Protein AF-A0A9D4FZ60-F1 (afdb_monomer_lite)

Structure (mmCIF, N/CA/C/O backbone):
data_AF-A0A9D4FZ60-F1
#
_entry.id   AF-A0A9D4FZ60-F1
#
loop_
_atom_site.group_PDB
_atom_site.id
_atom_site.type_symbol
_atom_site.label_atom_id
_atom_site.label_alt_id
_atom_site.label_comp_id
_atom_site.label_asym_id
_atom_site.label_entity_id
_atom_site.label_seq_id
_atom_site.pdbx_PDB_ins_code
_atom_site.Cartn_x
_atom_site.Cartn_y
_atom_site.Cartn_z
_atom_site.occupancy
_atom_site.B_iso_or_equiv
_atom_site.auth_seq_id
_atom_site.auth_comp_id
_atom_site.auth_asym_id
_atom_site.auth_atom_id
_atom_site.pdbx_PDB_model_num
ATOM 1 N N . MET A 1 1 ? -5.070 22.983 81.003 1.00 39.72 1 MET A N 1
ATOM 2 C CA . MET A 1 1 ? -4.312 22.375 79.888 1.00 39.72 1 MET A CA 1
ATOM 3 C C . MET A 1 1 ? -5.243 21.454 79.125 1.00 39.72 1 MET A C 1
ATOM 5 O O . MET A 1 1 ? -5.868 20.596 79.728 1.00 39.72 1 MET A O 1
ATOM 9 N N . ALA A 1 2 ? -5.423 21.743 77.840 1.00 39.84 2 ALA A N 1
ATOM 10 C CA . ALA A 1 2 ? -6.368 21.098 76.941 1.00 39.84 2 ALA A CA 1
ATOM 11 C C . ALA A 1 2 ? -5.769 19.839 76.305 1.00 39.84 2 ALA A C 1
ATOM 13 O O . ALA A 1 2 ? -4.592 19.861 75.983 1.00 39.84 2 ALA A O 1
ATOM 14 N N . PHE A 1 3 ? -6.597 18.831 76.016 1.00 36.66 3 PHE A N 1
ATOM 15 C CA . PHE A 1 3 ? -6.478 18.028 74.794 1.00 36.66 3 PHE A CA 1
ATOM 16 C C . PHE A 1 3 ? -7.870 17.532 74.365 1.00 36.66 3 PHE A C 1
ATOM 18 O O . PHE A 1 3 ? -8.468 16.660 74.987 1.00 36.66 3 PHE A O 1
ATOM 25 N N . ARG A 1 4 ? -8.394 18.137 73.291 1.00 41.25 4 ARG A N 1
ATOM 26 C CA . ARG A 1 4 ? -9.463 17.596 72.440 1.00 41.25 4 ARG A CA 1
ATOM 27 C C . ARG A 1 4 ? -8.778 16.910 71.257 1.00 41.25 4 ARG A C 1
ATOM 29 O O . ARG A 1 4 ? -8.090 17.590 70.504 1.00 41.25 4 ARG A O 1
ATOM 36 N N . GLY A 1 5 ? -9.006 15.615 71.061 1.00 35.59 5 GLY A N 1
ATOM 37 C CA . GLY A 1 5 ? -8.696 14.908 69.815 1.00 35.59 5 GLY A CA 1
ATOM 38 C C . GLY A 1 5 ? -9.998 14.541 69.110 1.00 35.59 5 GLY A C 1
ATOM 39 O O . GLY A 1 5 ? -10.729 13.680 69.586 1.00 35.59 5 GLY A O 1
ATOM 40 N N . ARG A 1 6 ? -10.323 15.253 68.025 1.00 39.06 6 ARG A N 1
ATOM 41 C CA . ARG A 1 6 ? -11.486 15.000 67.161 1.00 39.06 6 ARG A CA 1
ATOM 42 C C . ARG A 1 6 ? -11.266 13.729 66.340 1.00 39.06 6 ARG A C 1
ATOM 44 O O . ARG A 1 6 ? -10.189 13.543 65.782 1.00 39.06 6 ARG A O 1
ATOM 51 N N . GLY A 1 7 ? -12.320 12.922 66.218 1.00 33.69 7 GLY A N 1
ATOM 52 C CA . GLY A 1 7 ? -12.400 11.820 65.266 1.00 33.69 7 GLY A CA 1
ATOM 53 C C . GLY A 1 7 ? -12.313 12.321 63.824 1.00 33.69 7 GLY A C 1
ATOM 54 O O . GLY A 1 7 ? -13.014 13.258 63.436 1.00 33.69 7 GLY A O 1
ATOM 55 N N . GLY A 1 8 ? -11.424 11.699 63.052 1.00 33.47 8 GLY A N 1
ATOM 56 C CA . GLY A 1 8 ? -11.345 11.848 61.606 1.00 33.47 8 GLY A CA 1
ATOM 57 C C . GLY A 1 8 ? -12.427 11.005 60.940 1.00 33.47 8 GLY A C 1
ATOM 58 O O . GLY A 1 8 ? -12.486 9.795 61.145 1.00 33.47 8 GLY A O 1
ATOM 59 N N . GLY A 1 9 ? -13.294 11.656 60.166 1.00 33.34 9 GLY A N 1
ATOM 60 C CA . GLY A 1 9 ? -14.192 10.979 59.236 1.00 33.34 9 GLY A CA 1
ATOM 61 C C . GLY A 1 9 ? -13.424 10.397 58.039 1.00 33.34 9 GLY A C 1
ATOM 62 O O . GLY A 1 9 ? -12.300 10.825 57.760 1.00 33.34 9 GLY A O 1
ATOM 63 N N . PRO A 1 10 ? -14.011 9.429 57.317 1.00 39.66 10 PRO A N 1
ATOM 64 C CA . PRO A 1 10 ? -13.390 8.848 56.139 1.00 39.66 10 PRO A CA 1
ATOM 65 C C . PRO A 1 10 ? -13.397 9.861 54.989 1.00 39.66 10 PRO A C 1
ATOM 67 O O . PRO A 1 10 ? -14.445 10.339 54.555 1.00 39.66 10 PRO A O 1
ATOM 70 N N . PHE A 1 11 ? -12.205 10.172 54.484 1.00 39.06 11 PHE A N 1
ATOM 71 C CA . PHE A 1 11 ? -12.022 10.847 53.207 1.00 39.06 11 PHE A CA 1
ATOM 72 C C . PHE A 1 11 ? -12.514 9.924 52.082 1.00 39.06 11 PHE A C 1
ATOM 74 O O . PHE A 1 11 ? -11.810 9.005 51.673 1.00 39.06 11 PHE A O 1
ATOM 81 N N . TYR A 1 12 ? -13.706 10.187 51.544 1.00 40.09 12 TYR A N 1
ATOM 82 C CA . TYR A 1 12 ? -14.051 9.764 50.188 1.00 40.09 12 TYR A CA 1
ATOM 83 C C . TYR A 1 12 ? -13.317 10.683 49.209 1.00 40.09 12 TYR A C 1
ATOM 85 O O . TYR A 1 12 ? -13.833 11.714 48.781 1.00 40.09 12 TYR A O 1
ATOM 93 N N . ALA A 1 13 ? -12.081 10.323 48.870 1.00 38.34 13 ALA A N 1
ATOM 94 C CA . ALA A 1 13 ? -11.398 10.889 47.718 1.00 38.34 13 ALA A CA 1
ATOM 95 C C . ALA A 1 13 ? -11.952 10.206 46.458 1.00 38.34 13 ALA A C 1
ATOM 97 O O . ALA A 1 13 ? -11.462 9.165 46.026 1.00 38.34 13 ALA A O 1
ATOM 98 N N . GLY A 1 14 ? -13.015 10.782 45.893 1.00 35.19 14 GLY A N 1
ATOM 99 C CA . GLY A 1 14 ? -13.459 10.493 44.532 1.00 35.19 14 GLY A CA 1
ATOM 100 C C . GLY A 1 14 ? -12.371 10.918 43.551 1.00 35.19 14 GLY A C 1
ATOM 101 O O . GLY A 1 14 ? -12.315 12.071 43.130 1.00 35.19 14 GLY A O 1
ATOM 102 N N . GLY A 1 15 ? -11.468 9.993 43.239 1.00 32.41 15 GLY A N 1
ATOM 103 C CA . GLY A 1 15 ? -10.418 10.188 42.254 1.00 32.41 15 GLY A CA 1
ATOM 104 C C . GLY A 1 15 ? -11.007 10.235 40.850 1.00 32.41 15 GLY A C 1
ATOM 105 O O . GLY A 1 15 ? -11.104 9.209 40.184 1.00 32.41 15 GLY A O 1
ATOM 106 N N . TYR A 1 16 ? -11.362 11.430 40.379 1.00 40.47 16 TYR A N 1
ATOM 107 C CA . TYR A 1 16 ? -11.459 11.716 38.949 1.00 40.47 16 TYR A CA 1
ATOM 108 C C . TYR A 1 16 ? -10.039 11.738 38.368 1.00 40.47 16 TYR A C 1
ATOM 110 O O . TYR A 1 16 ? -9.451 12.791 38.134 1.00 40.47 16 TYR A O 1
ATOM 118 N N . GLY A 1 17 ? -9.455 10.551 38.190 1.00 48.62 17 GLY A N 1
ATOM 119 C CA . GLY A 1 17 ? -8.322 10.382 37.287 1.00 48.62 17 GLY A CA 1
ATOM 120 C C . GLY A 1 17 ? -8.762 10.680 35.848 1.00 48.62 17 GLY A C 1
ATOM 121 O O . GLY A 1 17 ? -9.954 10.567 35.541 1.00 48.62 17 GLY A O 1
ATOM 122 N N . PRO A 1 18 ? -7.839 11.072 34.952 1.00 52.94 18 PRO A N 1
ATOM 123 C CA . PRO A 1 18 ? -8.174 11.246 33.545 1.00 52.94 18 PRO A CA 1
ATOM 124 C C . PRO A 1 18 ? -8.841 9.964 33.015 1.00 52.94 18 PRO A C 1
ATOM 126 O O . PRO A 1 18 ? -8.417 8.866 33.391 1.00 52.94 18 PRO A O 1
ATOM 129 N N . PRO A 1 19 ? -9.879 10.076 32.166 1.00 61.59 19 PRO A N 1
ATOM 130 C CA . PRO A 1 19 ? -10.509 8.921 31.547 1.00 61.59 19 PRO A CA 1
ATOM 131 C C . PRO A 1 19 ? -9.459 7.964 30.977 1.00 61.59 19 PRO A C 1
ATOM 133 O O . PRO A 1 19 ? -8.582 8.395 30.227 1.00 61.59 19 PRO A O 1
ATOM 136 N N . ASN A 1 20 ? -9.554 6.672 31.311 1.00 85.69 20 ASN A N 1
ATOM 137 C CA . ASN A 1 20 ? -8.782 5.627 30.637 1.00 85.69 20 ASN A CA 1
ATOM 138 C C . ASN A 1 20 ? -8.910 5.848 29.114 1.00 85.69 20 ASN A C 1
ATOM 140 O O . ASN A 1 20 ? -10.027 6.036 28.629 1.00 85.69 20 ASN A O 1
ATOM 144 N N . ARG A 1 21 ? -7.800 5.848 28.358 1.00 91.25 21 ARG A N 1
ATOM 145 C CA . ARG A 1 21 ? -7.787 6.059 26.893 1.00 91.25 21 ARG A CA 1
ATOM 146 C C . ARG A 1 21 ? -8.849 5.210 26.185 1.00 91.25 21 ARG A C 1
ATOM 148 O O . ARG A 1 21 ? -9.526 5.701 25.290 1.00 91.25 21 ARG A O 1
ATOM 155 N N . GLN A 1 22 ? -9.058 3.971 26.632 1.00 90.88 22 GLN A N 1
ATOM 156 C CA . GLN A 1 22 ? -10.110 3.103 26.091 1.00 90.88 22 GLN A CA 1
ATOM 157 C C . GLN A 1 22 ? -11.526 3.651 26.322 1.00 90.88 22 GLN A C 1
ATOM 159 O O . GLN A 1 22 ? -12.358 3.559 25.429 1.00 90.88 22 GLN A O 1
ATOM 164 N N . MET A 1 23 ? -11.801 4.270 27.473 1.00 93.69 23 MET A N 1
ATOM 165 C CA . MET A 1 23 ? -13.093 4.902 27.754 1.00 93.69 23 MET A CA 1
ATOM 166 C C . MET A 1 23 ? -13.340 6.114 26.846 1.00 93.69 23 MET A C 1
ATOM 168 O O . MET A 1 23 ? -14.453 6.280 26.355 1.00 93.69 23 MET A O 1
ATOM 172 N N . GLN A 1 24 ? -12.310 6.923 26.570 1.00 94.44 24 GLN A N 1
ATOM 173 C CA . GLN A 1 24 ? -12.414 8.049 25.627 1.00 94.44 24 GLN A CA 1
ATOM 174 C C . GLN A 1 24 ? -12.726 7.562 24.210 1.00 94.44 24 GLN A C 1
ATOM 176 O O . GLN A 1 24 ? -13.603 8.108 23.545 1.00 94.44 24 GLN A O 1
ATOM 181 N N . ILE A 1 25 ? -12.047 6.498 23.771 1.00 95.25 25 ILE A N 1
ATOM 182 C CA . ILE A 1 25 ? -12.300 5.888 22.465 1.00 95.25 25 ILE A CA 1
ATOM 183 C C . ILE A 1 25 ? -13.723 5.312 22.418 1.00 95.25 25 ILE A C 1
ATOM 185 O O . ILE A 1 25 ? -14.459 5.619 21.489 1.00 95.25 25 ILE A O 1
ATOM 189 N N . CYS A 1 26 ? -14.161 4.554 23.429 1.00 95.31 26 CYS A N 1
ATOM 190 C CA . CYS A 1 26 ? -15.537 4.049 23.515 1.00 95.31 26 CYS A CA 1
ATOM 191 C C . CYS A 1 26 ? -16.575 5.177 23.386 1.00 95.31 26 CYS A C 1
ATOM 193 O O . CYS A 1 26 ? -17.497 5.065 22.581 1.00 95.31 26 CYS A O 1
ATOM 195 N N . GLN A 1 27 ? -16.390 6.293 24.100 1.00 94.94 27 GLN A N 1
ATOM 196 C CA . GLN A 1 27 ? -17.267 7.466 24.001 1.00 94.94 27 GLN A CA 1
ATOM 197 C C . GLN A 1 27 ? -17.275 8.070 22.591 1.00 94.94 27 GLN A C 1
ATOM 199 O O . GLN A 1 27 ? -18.344 8.350 22.056 1.00 94.94 27 GLN A O 1
ATOM 204 N N . GLN A 1 28 ? -16.105 8.232 21.969 1.00 95.25 28 GLN A N 1
ATOM 205 C CA . GLN A 1 28 ? -15.986 8.780 20.616 1.00 95.25 28 GLN A CA 1
ATOM 206 C C . GLN A 1 28 ? -16.631 7.878 19.553 1.00 95.25 28 GLN A C 1
ATOM 208 O O . GLN A 1 28 ? -17.194 8.379 18.581 1.00 95.25 28 GLN A O 1
ATOM 213 N N . LEU A 1 29 ? -16.538 6.557 19.720 1.00 95.75 29 LEU A N 1
ATOM 214 C CA . LEU A 1 29 ? -17.076 5.581 18.770 1.00 95.75 29 LEU A CA 1
ATOM 215 C C . LEU A 1 29 ? -18.541 5.205 19.052 1.00 95.75 29 LEU A C 1
ATOM 217 O O . LEU A 1 29 ? -19.151 4.520 18.234 1.00 95.75 29 LEU A O 1
ATOM 221 N N . GLY A 1 30 ? -19.108 5.627 20.189 1.00 94.69 30 GLY A N 1
ATOM 222 C CA . GLY A 1 30 ? -20.439 5.201 20.633 1.00 94.69 30 GLY A CA 1
ATOM 223 C C . GLY A 1 30 ? -20.502 3.717 21.022 1.00 94.69 30 GLY A C 1
ATOM 224 O O . GLY A 1 30 ? -21.537 3.076 20.858 1.00 94.69 30 GLY A O 1
ATOM 225 N N . ILE A 1 31 ? -19.389 3.158 21.502 1.00 94.31 31 ILE A N 1
ATOM 226 C CA . ILE A 1 31 ? -19.251 1.758 21.926 1.00 94.31 31 ILE A CA 1
ATOM 227 C C . ILE A 1 31 ? -19.351 1.691 23.453 1.00 94.31 31 ILE A C 1
ATOM 229 O O . ILE A 1 31 ? -18.858 2.576 24.155 1.00 94.31 31 ILE A O 1
ATOM 233 N N . ALA A 1 32 ? -19.991 0.647 23.984 1.00 93.62 32 ALA A N 1
ATOM 234 C CA . ALA A 1 32 ? -20.101 0.464 25.429 1.00 93.62 32 ALA A CA 1
ATOM 235 C C . ALA A 1 32 ? -18.717 0.230 26.066 1.00 93.62 32 ALA A C 1
ATOM 237 O O . ALA A 1 32 ? -17.809 -0.307 25.432 1.00 93.62 32 ALA A O 1
ATOM 238 N N . TYR A 1 33 ? -18.549 0.639 27.326 1.00 92.12 33 TYR A N 1
ATOM 239 C CA . TYR A 1 33 ? -17.359 0.321 28.117 1.00 92.12 33 TYR A CA 1
ATOM 240 C C . TYR A 1 33 ? -17.730 -0.682 29.224 1.00 92.12 33 TYR A C 1
ATOM 242 O O . TYR A 1 33 ? -18.692 -0.422 29.950 1.00 92.12 33 TYR A O 1
ATOM 250 N N . PRO A 1 34 ? -16.976 -1.783 29.407 1.00 91.69 34 PRO A N 1
ATOM 251 C CA . PRO A 1 34 ? -15.818 -2.205 28.611 1.00 91.69 34 PRO A CA 1
ATOM 252 C C . PRO A 1 34 ? -16.211 -2.638 27.183 1.00 91.69 34 PRO A C 1
ATOM 254 O O . PRO A 1 34 ? -17.342 -3.079 26.978 1.00 91.69 34 PRO A O 1
ATOM 257 N N . PRO A 1 35 ? -15.306 -2.502 26.195 1.00 91.75 35 PRO A N 1
ATOM 258 C CA . PRO A 1 35 ? -15.616 -2.822 24.806 1.00 91.75 35 PRO A CA 1
ATOM 259 C C . PRO A 1 35 ? -15.805 -4.328 24.600 1.00 91.75 35 PRO A C 1
ATOM 261 O O . PRO A 1 35 ? -14.959 -5.130 24.997 1.00 91.75 35 PRO A O 1
ATOM 264 N N . ASP A 1 36 ? -16.890 -4.699 23.923 1.00 93.44 36 ASP A N 1
ATOM 265 C CA . ASP A 1 36 ? -17.114 -6.057 23.432 1.00 93.44 36 ASP A CA 1
ATOM 266 C C . ASP A 1 36 ? -16.448 -6.259 22.060 1.00 93.44 36 ASP A C 1
ATOM 268 O O . ASP A 1 36 ? -16.612 -5.453 21.141 1.00 93.44 36 ASP A O 1
ATOM 272 N N . GLY A 1 37 ? -15.704 -7.356 21.902 1.00 92.50 37 GLY A N 1
ATOM 273 C CA . GLY A 1 37 ? -14.934 -7.624 20.686 1.00 92.50 37 GLY A CA 1
ATOM 274 C C . GLY A 1 37 ? -15.801 -7.785 19.433 1.00 92.50 37 GLY A C 1
ATOM 275 O O . GLY A 1 37 ? -15.435 -7.291 18.362 1.00 92.50 37 GLY A O 1
ATOM 276 N N . ALA A 1 38 ? -16.973 -8.418 19.554 1.00 94.31 38 ALA A N 1
ATOM 277 C CA . ALA A 1 38 ? -17.884 -8.596 18.426 1.00 94.31 38 ALA A CA 1
ATOM 278 C C . ALA A 1 38 ? -18.508 -7.258 18.003 1.00 94.31 38 ALA A C 1
ATOM 280 O O . ALA A 1 38 ? -18.546 -6.948 16.808 1.00 94.31 38 ALA A O 1
ATOM 281 N N . GLN A 1 39 ? -18.910 -6.426 18.970 1.00 95.00 39 GLN A N 1
ATOM 282 C CA . GLN A 1 39 ? -19.387 -5.065 18.721 1.00 95.00 39 GLN A CA 1
ATOM 283 C C . GLN A 1 39 ? -18.317 -4.205 18.031 1.00 95.00 39 GLN A C 1
ATOM 285 O O . GLN A 1 39 ? -18.606 -3.551 17.025 1.00 95.00 39 GLN A O 1
ATOM 290 N N . VAL A 1 40 ? -17.074 -4.232 18.524 1.00 96.31 40 VAL A N 1
ATOM 291 C CA . VAL A 1 40 ? -15.947 -3.488 17.936 1.00 96.31 40 VAL A CA 1
ATOM 292 C C . VAL A 1 40 ? -15.671 -3.944 16.502 1.00 96.31 40 VAL A C 1
ATOM 294 O O . VAL A 1 40 ? -15.498 -3.112 15.610 1.00 96.31 40 VAL A O 1
ATOM 297 N N . HIS A 1 41 ? -15.673 -5.253 16.242 1.00 96.25 41 HIS A N 1
ATOM 298 C CA . HIS A 1 41 ? -15.474 -5.775 14.891 1.00 96.25 41 HIS A CA 1
ATOM 299 C C . HIS A 1 41 ? -16.585 -5.347 13.928 1.00 96.25 41 HIS A C 1
ATOM 301 O O . HIS A 1 41 ? -16.295 -4.886 12.822 1.00 96.25 41 HIS A O 1
ATOM 307 N N . ALA A 1 42 ? -17.848 -5.452 14.351 1.00 96.69 42 ALA A N 1
ATOM 308 C CA . ALA A 1 42 ? -18.991 -5.026 13.549 1.00 96.69 42 ALA A CA 1
ATOM 309 C C . ALA A 1 42 ? -18.914 -3.528 13.211 1.00 96.69 42 ALA A C 1
ATOM 311 O O . ALA A 1 42 ? -19.123 -3.144 12.056 1.00 96.69 42 ALA A O 1
ATOM 312 N N . TYR A 1 43 ? -18.530 -2.696 14.185 1.00 97.25 43 TYR A N 1
ATOM 313 C CA . TYR A 1 43 ? -18.283 -1.270 13.979 1.00 97.25 43 TYR A CA 1
ATOM 314 C C . TYR A 1 43 ? -17.191 -1.028 12.927 1.00 97.25 43 TYR A C 1
ATOM 316 O O . TYR A 1 43 ? -17.417 -0.304 11.955 1.00 97.25 43 TYR A O 1
ATOM 324 N N . ILE A 1 44 ? -16.029 -1.680 13.065 1.00 98.00 44 ILE A N 1
ATOM 325 C CA . ILE A 1 44 ? -14.914 -1.554 12.114 1.00 98.00 44 ILE A CA 1
ATOM 326 C C . ILE A 1 44 ? -15.355 -1.940 10.702 1.00 98.00 44 ILE A C 1
ATOM 328 O O . ILE A 1 44 ? -15.053 -1.216 9.754 1.00 98.00 44 ILE A O 1
ATOM 332 N N . MET A 1 45 ? -16.085 -3.048 10.544 1.00 97.75 45 MET A N 1
ATOM 333 C CA . MET A 1 45 ? -16.576 -3.499 9.238 1.00 97.75 45 MET A CA 1
ATOM 334 C C . MET A 1 45 ? -17.527 -2.493 8.597 1.00 97.75 45 MET A C 1
ATOM 336 O O . MET A 1 45 ? -17.389 -2.184 7.409 1.00 97.75 45 MET A O 1
ATOM 340 N N . HIS A 1 46 ? -18.465 -1.963 9.381 1.00 97.38 46 HIS A N 1
ATOM 341 C CA . HIS A 1 46 ? -19.417 -0.961 8.922 1.00 97.38 46 HIS A CA 1
ATOM 342 C C . HIS A 1 46 ? -18.702 0.311 8.449 1.00 97.38 46 HIS A C 1
ATOM 344 O O . HIS A 1 46 ? -18.845 0.713 7.293 1.00 97.38 46 HIS A O 1
ATOM 350 N N . VAL A 1 47 ? -17.849 0.881 9.301 1.00 97.31 47 VAL A N 1
ATOM 351 C CA . VAL A 1 47 ? -17.111 2.114 9.006 1.00 97.31 47 VAL A CA 1
ATOM 352 C C . VAL A 1 47 ? -16.142 1.921 7.838 1.00 97.31 47 VAL A C 1
ATOM 354 O O . VAL A 1 47 ? -16.060 2.777 6.962 1.00 97.31 47 VAL A O 1
ATOM 357 N N . LYS A 1 48 ? -15.443 0.782 7.760 1.00 97.56 48 LYS A N 1
ATOM 358 C CA . LYS A 1 4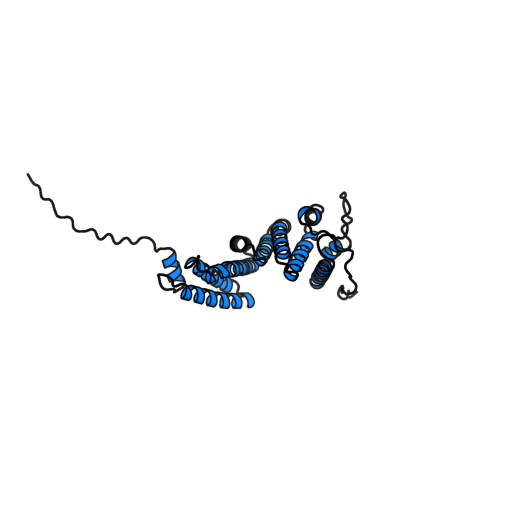8 ? -14.542 0.447 6.644 1.00 97.56 48 LYS A CA 1
ATOM 359 C C . LYS A 1 48 ? -15.281 0.388 5.309 1.00 97.56 48 LYS A C 1
ATOM 361 O O . LYS A 1 48 ? -14.752 0.851 4.296 1.00 97.56 48 LYS A O 1
ATOM 366 N N . ARG A 1 49 ? -16.471 -0.218 5.282 1.00 98.06 49 ARG A N 1
ATOM 367 C CA . ARG A 1 49 ? -17.297 -0.308 4.072 1.00 98.06 49 ARG A CA 1
ATOM 368 C C . ARG A 1 49 ? -17.680 1.086 3.583 1.00 98.06 49 ARG A C 1
ATOM 370 O O . ARG A 1 49 ? -17.507 1.379 2.401 1.00 98.06 49 ARG A O 1
ATOM 377 N N . ASP A 1 50 ? -18.124 1.945 4.491 1.00 98.06 50 ASP A N 1
ATOM 378 C CA . ASP A 1 50 ? -18.537 3.305 4.160 1.00 98.06 50 ASP A CA 1
ATOM 379 C C . ASP A 1 50 ? -17.328 4.165 3.749 1.00 98.06 50 ASP A C 1
ATOM 381 O O . ASP A 1 50 ? -17.378 4.850 2.727 1.00 98.06 50 ASP A O 1
ATOM 385 N N . ALA A 1 51 ? -16.187 4.029 4.437 1.00 98.12 51 ALA A N 1
ATOM 386 C CA . ALA A 1 51 ? -14.922 4.669 4.066 1.00 98.12 51 ALA A CA 1
ATOM 387 C C . ALA A 1 51 ? -14.475 4.288 2.648 1.00 98.12 51 ALA A C 1
ATOM 389 O O . ALA A 1 51 ? -13.979 5.124 1.892 1.00 98.12 51 ALA A O 1
ATOM 390 N N . ARG A 1 52 ? -14.657 3.019 2.264 1.00 97.50 52 ARG A N 1
ATOM 391 C CA . ARG A 1 52 ? -14.343 2.541 0.914 1.00 97.50 52 ARG A CA 1
ATOM 392 C C . ARG A 1 52 ? -15.264 3.155 -0.136 1.00 97.50 52 ARG A C 1
ATOM 394 O O . ARG A 1 52 ? -14.769 3.502 -1.205 1.00 97.50 52 ARG A O 1
ATOM 401 N N . ARG A 1 53 ? -16.558 3.310 0.162 1.00 98.25 53 ARG A N 1
ATOM 402 C CA . ARG A 1 53 ? -17.501 4.011 -0.721 1.00 98.25 53 ARG A CA 1
ATOM 403 C C . ARG A 1 53 ? -17.042 5.453 -0.950 1.00 98.25 53 ARG A C 1
ATOM 405 O O . ARG A 1 53 ? -16.788 5.822 -2.088 1.00 98.25 53 ARG A O 1
ATOM 412 N N . PHE A 1 54 ? -16.798 6.208 0.122 1.00 98.06 54 PHE A N 1
ATOM 413 C CA . PHE A 1 54 ? -16.321 7.593 0.022 1.00 98.06 54 PHE A CA 1
ATOM 414 C C . PHE A 1 54 ? -14.975 7.720 -0.710 1.00 98.06 54 PHE A C 1
ATOM 416 O O . PHE A 1 54 ? -14.795 8.629 -1.515 1.00 98.06 54 PHE A O 1
ATOM 423 N N . LEU A 1 55 ? -14.041 6.785 -0.503 1.00 96.62 55 LEU A N 1
ATOM 424 C CA . LEU A 1 55 ? -12.774 6.752 -1.241 1.00 96.62 55 LEU A CA 1
ATOM 425 C C . LEU A 1 55 ? -12.976 6.553 -2.755 1.00 96.62 55 LEU A C 1
ATOM 427 O O . LEU A 1 55 ? -12.241 7.152 -3.546 1.00 96.62 55 LEU A O 1
ATOM 431 N N . ASN A 1 56 ? -13.923 5.700 -3.154 1.00 96.62 56 ASN A N 1
ATOM 432 C CA . ASN A 1 56 ? -14.239 5.453 -4.563 1.00 96.62 56 ASN A CA 1
ATOM 433 C C . ASN A 1 56 ? -14.932 6.665 -5.199 1.00 96.62 56 ASN A C 1
ATOM 435 O O . ASN A 1 56 ? -14.578 7.044 -6.310 1.00 96.62 56 ASN A O 1
ATOM 439 N N . ASP A 1 57 ? -15.827 7.311 -4.452 1.00 97.38 57 ASP A N 1
ATOM 440 C CA . ASP A 1 57 ? -16.558 8.517 -4.863 1.00 97.38 57 ASP A CA 1
ATOM 441 C C . ASP A 1 57 ? -15.711 9.804 -4.742 1.00 97.38 57 ASP A C 1
ATOM 443 O O . ASP A 1 57 ? -16.182 10.905 -5.009 1.00 97.38 57 ASP A O 1
ATOM 447 N N . ASN A 1 58 ? -14.438 9.673 -4.349 1.00 96.19 58 ASN A N 1
ATOM 448 C CA . ASN A 1 58 ? -13.469 10.759 -4.182 1.00 96.19 58 ASN A CA 1
ATOM 449 C C . ASN A 1 58 ? -13.817 11.798 -3.088 1.00 96.19 58 ASN A C 1
ATOM 451 O O . ASN A 1 58 ? -13.254 12.893 -3.063 1.00 96.19 58 ASN A O 1
ATOM 455 N N . PHE A 1 59 ? -14.661 11.431 -2.124 1.00 98.12 59 PHE A N 1
ATOM 456 C CA . PHE A 1 59 ? -14.898 12.164 -0.874 1.00 98.12 59 PHE A CA 1
ATOM 457 C C . PHE A 1 59 ? -13.789 11.840 0.140 1.00 98.12 59 PHE A C 1
ATOM 459 O O . PHE A 1 59 ? -13.918 11.004 1.040 1.00 98.12 59 PHE A O 1
ATOM 466 N N . LEU A 1 60 ? -12.612 12.425 -0.095 1.00 98.19 60 LEU A N 1
ATOM 467 C CA . LEU A 1 60 ? -11.371 11.998 0.555 1.00 98.19 60 LEU A CA 1
ATOM 468 C C . LEU A 1 60 ? -11.296 12.351 2.049 1.00 98.19 60 LEU A C 1
ATOM 470 O O . LEU A 1 60 ? -10.715 11.583 2.813 1.00 98.19 60 LEU A O 1
ATOM 474 N N . ASN A 1 61 ? -11.868 13.475 2.487 1.00 98.31 61 ASN A N 1
ATOM 475 C CA . ASN A 1 61 ? -11.816 13.875 3.900 1.00 98.31 61 ASN A CA 1
ATOM 476 C C . ASN A 1 61 ? -12.714 12.981 4.767 1.00 98.31 61 ASN A C 1
ATOM 478 O O . ASN A 1 61 ? -12.315 12.551 5.848 1.00 98.31 61 ASN A O 1
ATOM 482 N N . GLU A 1 62 ? -13.887 12.633 4.252 1.00 98.44 62 GLU A N 1
ATOM 483 C CA . GLU A 1 62 ? -14.848 11.721 4.861 1.00 98.44 62 GLU A CA 1
ATOM 484 C C . GLU A 1 62 ? -14.264 10.308 4.940 1.00 98.44 62 GLU A C 1
ATOM 486 O O . GLU A 1 62 ? -14.284 9.674 5.997 1.00 98.44 62 GLU A O 1
ATOM 491 N N . ALA A 1 63 ? -13.651 9.834 3.849 1.00 98.56 63 ALA A N 1
ATOM 492 C CA . ALA A 1 63 ? -12.937 8.561 3.847 1.00 98.56 63 ALA A CA 1
ATOM 493 C C . ALA A 1 63 ? -11.811 8.541 4.895 1.00 98.56 63 ALA A C 1
ATOM 495 O O . ALA A 1 63 ? -11.668 7.560 5.629 1.00 98.56 63 ALA A O 1
ATOM 496 N N . LEU A 1 64 ? -11.028 9.623 5.000 1.00 98.62 64 LEU A N 1
ATOM 497 C CA . LEU A 1 64 ? -9.946 9.748 5.979 1.00 98.62 64 LEU A CA 1
ATOM 498 C C . LEU A 1 64 ? -10.465 9.679 7.418 1.00 98.62 64 LEU A C 1
ATOM 500 O O . LEU A 1 64 ? -9.884 8.974 8.252 1.00 98.62 64 LEU A O 1
ATOM 504 N N . GLN A 1 65 ? -11.550 10.397 7.709 1.00 98.38 65 GLN A N 1
ATOM 505 C CA . GLN A 1 65 ? -12.180 10.394 9.024 1.00 98.38 65 GLN A CA 1
ATOM 506 C C . GLN A 1 65 ? -12.643 8.985 9.399 1.00 98.38 65 GLN A C 1
ATOM 508 O O . GLN A 1 65 ? -12.295 8.489 10.469 1.00 98.38 65 GLN A O 1
ATOM 513 N N . LEU A 1 66 ? -13.351 8.300 8.499 1.00 98.50 66 LEU A N 1
ATOM 514 C CA . LEU A 1 66 ? -13.868 6.957 8.758 1.00 98.50 66 LEU A CA 1
ATOM 515 C C . LEU A 1 66 ? -12.750 5.920 8.918 1.00 98.50 66 LEU A C 1
ATOM 517 O O . LEU A 1 66 ? -12.781 5.138 9.866 1.00 98.50 66 LEU A O 1
ATOM 521 N N . TYR A 1 67 ? -11.707 5.935 8.080 1.00 98.62 67 TYR A N 1
ATOM 522 C CA . TYR A 1 67 ? -10.557 5.049 8.301 1.00 98.62 67 TYR A CA 1
ATOM 523 C C . TYR A 1 67 ? -9.864 5.317 9.642 1.00 98.62 67 TYR A C 1
ATOM 525 O O . TYR A 1 67 ? -9.404 4.377 10.288 1.00 98.62 67 TYR A O 1
ATOM 533 N N . SER A 1 68 ? -9.818 6.573 10.088 1.00 98.38 68 SER A N 1
ATOM 534 C CA . SER A 1 68 ? -9.250 6.927 11.392 1.00 98.38 68 SER A CA 1
ATOM 535 C C . SER A 1 68 ? -10.110 6.416 12.552 1.00 98.38 68 SER A C 1
ATOM 537 O O . SER A 1 68 ? -9.564 5.855 13.497 1.00 98.38 68 SER A O 1
ATOM 539 N N . LEU A 1 69 ? -11.441 6.514 12.455 1.00 98.12 69 LEU A N 1
ATOM 540 C CA . LEU A 1 69 ? -12.366 5.932 13.436 1.00 98.12 69 LEU A CA 1
ATOM 541 C C . LEU A 1 69 ? -12.262 4.400 13.488 1.00 98.12 69 LEU A C 1
ATOM 543 O O . LEU A 1 69 ? -12.225 3.817 14.570 1.00 98.12 69 LEU A O 1
ATOM 547 N N . ALA A 1 70 ? -12.146 3.736 12.335 1.00 98.12 70 ALA A N 1
ATOM 548 C CA . ALA A 1 70 ? -11.942 2.290 12.282 1.00 98.12 70 ALA A CA 1
ATOM 549 C C . ALA A 1 70 ? -10.622 1.871 12.959 1.00 98.12 70 ALA A C 1
ATOM 551 O O . ALA A 1 70 ? -10.590 0.881 13.687 1.00 98.12 70 ALA A O 1
ATOM 552 N N . LEU A 1 71 ? -9.544 2.642 12.773 1.00 98.19 71 LEU A N 1
ATOM 553 C CA . LEU A 1 71 ? -8.260 2.387 13.433 1.00 98.19 71 LEU A CA 1
ATOM 554 C C . LEU A 1 71 ? -8.310 2.619 14.948 1.00 98.19 71 LEU A C 1
ATOM 556 O O . LEU A 1 71 ? -7.695 1.844 15.675 1.00 98.19 71 LEU A O 1
ATOM 560 N N . LEU A 1 72 ? -9.080 3.601 15.430 1.00 97.19 72 LEU A N 1
ATOM 561 C CA . LEU A 1 72 ? -9.365 3.745 16.864 1.00 97.19 72 LEU A CA 1
ATOM 562 C C . LEU A 1 72 ? -10.104 2.517 17.412 1.00 97.19 72 LEU A C 1
ATOM 564 O O . LEU A 1 72 ? -9.766 2.025 18.485 1.00 97.19 72 LEU A O 1
ATOM 568 N N . GLY A 1 73 ? -11.052 1.963 16.650 1.00 96.56 73 GLY A N 1
ATOM 569 C CA . GLY A 1 73 ? -11.700 0.695 16.993 1.00 96.56 73 GLY A CA 1
ATOM 570 C C . GLY A 1 73 ? -10.692 -0.445 17.168 1.00 96.56 73 GLY A C 1
ATOM 571 O O . GLY A 1 73 ? -10.797 -1.223 18.115 1.00 96.56 73 GLY A O 1
ATOM 572 N N . CYS A 1 74 ? -9.656 -0.514 16.322 1.00 96.50 74 CYS A N 1
ATOM 573 C CA . CYS A 1 74 ? -8.594 -1.511 16.474 1.00 96.50 74 CYS A CA 1
ATOM 574 C C . CYS A 1 74 ? -7.806 -1.372 17.790 1.00 96.50 74 CYS A C 1
ATOM 576 O O . CYS A 1 74 ? -7.275 -2.369 18.276 1.00 96.50 74 CYS A O 1
ATOM 578 N N . GLU A 1 75 ? -7.718 -0.172 18.374 1.00 95.19 75 GLU A N 1
ATOM 579 C CA . GLU A 1 75 ? -7.043 0.052 19.661 1.00 95.19 75 GLU A CA 1
ATOM 580 C C . GLU A 1 75 ? -7.841 -0.483 20.860 1.00 95.19 75 GLU A C 1
ATOM 582 O O . GLU A 1 75 ? -7.249 -0.777 21.899 1.00 95.19 75 GLU A O 1
ATOM 587 N N . LEU A 1 76 ? -9.165 -0.636 20.732 1.00 95.00 76 LEU A N 1
ATOM 588 C CA . LEU A 1 76 ? -10.010 -1.186 21.797 1.00 95.00 76 LEU A CA 1
ATOM 589 C C . LEU A 1 76 ? -9.788 -2.691 21.996 1.00 95.00 76 LEU A C 1
ATOM 591 O O . LEU A 1 76 ? -9.809 -3.166 23.129 1.00 95.00 76 LEU A O 1
ATOM 595 N N . CYS A 1 77 ? -9.539 -3.430 20.910 1.00 93.44 77 CYS A N 1
ATOM 596 C CA . CYS A 1 77 ? -9.355 -4.886 20.927 1.00 93.44 77 CYS A CA 1
ATOM 597 C C . CYS A 1 77 ? -8.114 -5.319 20.115 1.00 93.44 77 CYS A C 1
ATOM 599 O O . CYS A 1 77 ? -8.246 -6.054 19.133 1.00 93.44 77 CYS A O 1
ATOM 601 N N . PRO A 1 78 ? -6.893 -4.896 20.501 1.00 92.38 78 PRO A N 1
ATOM 602 C CA . PRO A 1 78 ? -5.699 -5.007 19.657 1.00 92.38 78 PRO A CA 1
ATOM 603 C C . PRO A 1 78 ? -5.188 -6.440 19.466 1.00 92.38 78 PRO A C 1
ATOM 605 O O . PRO A 1 78 ? -4.373 -6.672 18.578 1.00 92.38 78 PRO A O 1
ATOM 608 N N . THR A 1 79 ? -5.636 -7.388 20.291 1.00 93.06 79 THR A N 1
ATOM 609 C CA . THR A 1 79 ? -5.241 -8.805 20.241 1.00 93.06 79 THR A CA 1
ATOM 610 C C . THR A 1 79 ? -6.288 -9.703 19.585 1.00 93.06 79 THR A C 1
ATOM 612 O O . THR A 1 79 ? -6.025 -10.885 19.373 1.00 93.06 79 THR A O 1
ATOM 615 N N . MET A 1 80 ? -7.475 -9.179 19.258 1.00 93.44 80 MET A N 1
ATOM 616 C CA . MET A 1 80 ? -8.544 -9.991 18.686 1.00 93.44 80 MET A CA 1
ATOM 617 C C . MET A 1 80 ? -8.222 -10.331 17.219 1.00 93.44 80 MET A C 1
ATOM 619 O O . MET A 1 80 ? -8.044 -9.401 16.428 1.00 93.44 80 MET A O 1
ATOM 623 N N . PRO A 1 81 ? -8.184 -11.618 16.814 1.00 94.94 81 PRO A N 1
ATOM 624 C CA . PRO A 1 81 ? -7.696 -12.020 15.489 1.00 94.94 81 PRO A CA 1
ATOM 625 C C . PRO A 1 81 ? -8.364 -11.282 14.324 1.00 94.94 81 PRO A C 1
ATOM 627 O O . PRO A 1 81 ? -7.689 -10.719 13.465 1.00 94.94 81 PRO A O 1
ATOM 630 N N . THR A 1 82 ? -9.691 -11.166 14.353 1.00 93.81 82 THR A N 1
ATOM 631 C CA . THR A 1 82 ? -10.469 -10.501 13.297 1.00 93.81 82 THR A CA 1
ATOM 632 C C . THR A 1 82 ? -10.255 -8.984 13.231 1.00 93.81 82 THR A C 1
ATOM 634 O O . THR A 1 82 ? -10.524 -8.371 12.202 1.00 93.81 82 THR A O 1
ATOM 637 N N . VAL A 1 83 ? -9.767 -8.349 14.303 1.00 93.81 83 VAL A N 1
ATOM 638 C CA . VAL A 1 83 ? -9.333 -6.938 14.307 1.00 93.81 83 VAL A CA 1
ATOM 639 C C . VAL A 1 83 ? -7.895 -6.818 13.810 1.00 93.81 83 VAL A C 1
ATOM 641 O O . VAL A 1 83 ? -7.590 -5.937 13.000 1.00 93.81 83 VAL A O 1
ATOM 644 N N . VAL A 1 84 ? -7.017 -7.719 14.256 1.00 94.44 84 VAL A N 1
ATOM 645 C CA . VAL A 1 84 ? -5.605 -7.770 13.851 1.00 94.44 84 VAL A CA 1
ATOM 646 C C . VAL A 1 84 ? -5.478 -7.926 12.334 1.00 94.44 84 VAL A C 1
ATOM 648 O O . VAL A 1 84 ? -4.715 -7.194 11.707 1.00 94.44 84 VAL A O 1
ATOM 651 N N . GLU A 1 85 ? -6.278 -8.803 11.727 1.00 95.12 85 GLU A N 1
ATOM 652 C CA . GLU A 1 85 ? -6.301 -9.044 10.276 1.00 95.12 85 GLU A CA 1
ATOM 653 C C . GLU A 1 85 ? -6.773 -7.843 9.440 1.00 95.12 85 GLU A C 1
ATOM 655 O O . GLU A 1 85 ? -6.555 -7.779 8.224 1.00 95.12 85 GLU A O 1
ATOM 660 N N . GLU A 1 86 ? -7.459 -6.892 10.065 1.00 96.00 86 GLU A N 1
ATOM 661 C CA . GLU A 1 86 ? -8.093 -5.759 9.394 1.00 96.00 86 GLU A CA 1
ATOM 662 C C . GLU A 1 86 ? -7.263 -4.491 9.482 1.00 96.00 86 GLU A C 1
ATOM 664 O O . GLU A 1 86 ? -7.205 -3.711 8.526 1.00 96.00 86 GLU A O 1
ATOM 669 N N . ARG A 1 87 ? -6.526 -4.334 10.580 1.00 97.25 87 ARG A N 1
ATOM 670 C CA . ARG A 1 87 ? -5.621 -3.212 10.812 1.00 97.25 87 ARG A CA 1
ATOM 671 C C . ARG A 1 87 ? -4.684 -2.892 9.631 1.00 97.25 87 ARG A C 1
ATOM 673 O O . ARG A 1 87 ? -4.674 -1.728 9.224 1.00 97.25 87 ARG A O 1
ATOM 680 N N . PRO A 1 88 ? -3.941 -3.839 9.016 1.00 97.94 88 PRO A N 1
ATOM 681 C CA . PRO A 1 88 ? -3.071 -3.507 7.883 1.00 97.94 88 PRO A CA 1
ATOM 682 C C . PRO A 1 88 ? -3.859 -3.047 6.647 1.00 97.94 88 PRO A C 1
ATOM 684 O O . PRO A 1 88 ? -3.400 -2.178 5.909 1.00 97.94 88 PRO A O 1
ATOM 687 N N . LYS A 1 89 ? -5.075 -3.566 6.426 1.00 97.75 89 LYS A N 1
ATOM 688 C CA . LYS A 1 89 ? -5.939 -3.150 5.308 1.00 97.75 89 LYS A CA 1
ATOM 689 C C . LYS A 1 89 ? -6.429 -1.710 5.505 1.00 97.75 89 LYS A C 1
ATOM 691 O O . LYS A 1 89 ? -6.458 -0.940 4.546 1.00 97.75 89 LYS A O 1
ATOM 696 N N . LEU A 1 90 ? -6.793 -1.350 6.738 1.00 98.50 90 LEU A N 1
ATOM 697 C CA . LEU A 1 90 ? -7.224 0.001 7.109 1.00 98.50 90 LEU A CA 1
ATOM 698 C C . LEU A 1 90 ? -6.085 1.015 6.971 1.00 98.50 90 LEU A C 1
ATOM 700 O O . LEU A 1 90 ? -6.273 2.029 6.305 1.00 98.50 90 LEU A O 1
ATOM 704 N N . LEU A 1 91 ? -4.903 0.713 7.522 1.00 98.56 91 LEU A N 1
ATOM 705 C CA . LEU A 1 91 ? -3.706 1.555 7.389 1.00 98.56 91 LEU A CA 1
ATOM 706 C C . LEU A 1 91 ? -3.337 1.768 5.913 1.00 98.56 91 LEU A C 1
ATOM 708 O O . LEU A 1 91 ? -3.153 2.898 5.473 1.00 98.56 91 LEU A O 1
ATOM 712 N N . CYS A 1 92 ? -3.321 0.699 5.115 1.00 98.31 92 CYS A N 1
ATOM 713 C CA . CYS A 1 92 ? -2.993 0.769 3.690 1.00 98.31 92 CYS A CA 1
ATOM 714 C C . CYS A 1 92 ? -3.976 1.641 2.895 1.00 98.31 92 CYS A C 1
ATOM 716 O O . CYS A 1 92 ? -3.577 2.410 2.016 1.00 98.31 92 CYS A O 1
ATOM 718 N N . ASN A 1 93 ? -5.273 1.557 3.205 1.00 98.31 93 ASN A N 1
ATOM 719 C CA . ASN A 1 93 ? -6.271 2.400 2.555 1.00 98.31 93 ASN A CA 1
ATOM 720 C C . ASN A 1 93 ? -6.223 3.849 3.057 1.00 98.31 93 ASN A C 1
ATOM 722 O O . ASN A 1 93 ? -6.383 4.761 2.247 1.00 98.31 93 ASN A O 1
ATOM 726 N N . ARG A 1 94 ? -5.968 4.081 4.351 1.00 98.56 94 ARG A N 1
ATOM 727 C CA . ARG A 1 94 ? -5.785 5.435 4.889 1.00 98.56 94 ARG A CA 1
ATOM 728 C C . ARG A 1 94 ? -4.557 6.111 4.279 1.00 98.56 94 ARG A C 1
ATOM 730 O O . ARG A 1 94 ? -4.666 7.252 3.840 1.00 98.56 94 ARG A O 1
ATOM 737 N N . SER A 1 95 ? -3.465 5.366 4.098 1.00 98.44 95 SER A N 1
ATOM 738 C CA . SER A 1 95 ? -2.281 5.811 3.356 1.00 98.44 95 SER A CA 1
ATOM 739 C C . SER A 1 95 ? -2.631 6.286 1.940 1.00 98.44 95 SER A C 1
ATOM 741 O O . SER A 1 95 ? -2.230 7.377 1.538 1.00 98.44 95 SER A O 1
ATOM 743 N N . LEU A 1 96 ? -3.449 5.526 1.197 1.00 97.88 96 LEU A N 1
ATOM 744 C CA . LEU A 1 96 ? -3.930 5.948 -0.125 1.00 97.88 96 LEU A CA 1
ATOM 745 C C . LEU A 1 96 ? -4.729 7.256 -0.064 1.00 97.88 96 LEU A C 1
ATOM 747 O O . LEU A 1 96 ? -4.542 8.124 -0.915 1.00 97.88 96 LEU A O 1
ATOM 751 N N . VAL A 1 97 ? -5.633 7.393 0.907 1.00 98.38 97 VAL A N 1
ATOM 752 C CA . VAL A 1 97 ? -6.426 8.618 1.075 1.00 98.38 97 VAL A CA 1
ATOM 753 C C . VAL A 1 97 ? -5.507 9.813 1.350 1.00 98.38 97 VAL A C 1
ATOM 755 O O . VAL A 1 97 ? -5.608 10.827 0.661 1.00 98.38 97 VAL A O 1
ATOM 758 N N . CYS A 1 98 ? -4.562 9.676 2.284 1.00 98.00 98 CYS A N 1
ATOM 759 C CA . CYS A 1 98 ? -3.558 10.699 2.585 1.00 98.00 98 CYS A CA 1
ATOM 760 C C . CYS A 1 98 ? -2.726 11.063 1.348 1.00 98.00 98 CYS A C 1
ATOM 762 O O . CYS A 1 98 ? -2.524 12.244 1.069 1.00 98.00 98 CYS A O 1
ATOM 764 N N . PHE A 1 99 ? -2.302 10.070 0.561 1.00 96.44 99 PHE A N 1
ATOM 765 C CA . PHE A 1 99 ? -1.574 10.297 -0.686 1.00 96.44 99 PHE A CA 1
ATOM 766 C C . PHE A 1 99 ? -2.405 11.110 -1.689 1.00 96.44 99 PHE A C 1
ATOM 768 O O . PHE A 1 99 ? -1.917 12.109 -2.216 1.00 96.44 99 PHE A O 1
ATOM 775 N N . LYS A 1 100 ? -3.676 10.742 -1.908 1.00 96.19 100 LYS A N 1
ATOM 776 C CA . LYS A 1 100 ? -4.590 11.493 -2.788 1.00 96.19 100 LYS A CA 1
ATOM 777 C C . LYS A 1 100 ? -4.825 12.930 -2.300 1.00 96.19 100 LYS A C 1
ATOM 779 O O . LYS A 1 100 ? -4.949 13.834 -3.119 1.00 96.19 100 LYS A O 1
ATOM 784 N N . LEU A 1 101 ? -4.818 13.152 -0.984 1.00 96.81 101 LEU A N 1
ATOM 785 C CA . LEU A 1 101 ? -4.877 14.475 -0.349 1.00 96.81 101 LEU A CA 1
ATOM 786 C C . LEU A 1 101 ? -3.537 15.238 -0.366 1.00 96.81 101 LEU A C 1
ATOM 788 O O . LEU A 1 101 ? -3.448 16.317 0.214 1.00 96.81 101 LEU A O 1
ATOM 792 N N . ARG A 1 102 ? -2.483 14.696 -0.995 1.00 95.00 102 ARG A N 1
ATOM 793 C CA . ARG A 1 102 ? -1.107 15.237 -0.991 1.00 95.00 102 ARG A CA 1
ATOM 794 C C . ARG A 1 102 ? -0.478 15.361 0.405 1.00 95.00 102 ARG A C 1
ATOM 796 O O . ARG A 1 102 ? 0.507 16.072 0.595 1.00 95.00 102 ARG A O 1
ATOM 803 N N . ARG A 1 103 ? -0.993 14.617 1.387 1.00 95.81 103 ARG A N 1
ATOM 804 C CA . ARG A 1 103 ? -0.432 14.479 2.740 1.00 95.81 103 ARG A CA 1
ATOM 805 C C . ARG A 1 103 ? 0.619 13.367 2.748 1.00 95.81 103 ARG A C 1
ATOM 807 O O . ARG A 1 103 ? 0.423 12.308 3.338 1.00 95.81 103 ARG A O 1
ATOM 814 N N . PHE A 1 104 ? 1.726 13.586 2.037 1.00 94.38 104 PHE A N 1
ATOM 815 C CA . PHE A 1 104 ? 2.717 12.535 1.758 1.00 94.38 104 PHE A CA 1
ATOM 816 C C . PHE A 1 104 ? 3.384 11.956 3.011 1.00 94.38 104 PHE A C 1
ATOM 818 O O . PHE A 1 104 ? 3.624 10.754 3.055 1.00 94.38 104 PHE A O 1
ATOM 825 N N . LYS A 1 105 ? 3.634 12.778 4.041 1.00 94.50 105 LYS A N 1
ATOM 826 C CA . LYS A 1 105 ? 4.212 12.310 5.314 1.00 94.50 105 LYS A CA 1
ATOM 827 C C . LYS A 1 105 ? 3.287 11.319 6.019 1.00 94.50 105 LYS A C 1
ATOM 829 O O . LYS A 1 105 ? 3.712 10.219 6.347 1.00 94.50 105 LYS A O 1
ATOM 834 N N . ASP A 1 106 ? 2.015 11.678 6.159 1.00 96.88 106 ASP A N 1
ATOM 835 C CA . ASP A 1 106 ? 1.012 10.823 6.802 1.00 96.88 106 ASP A CA 1
ATOM 836 C C . ASP A 1 106 ? 0.770 9.545 5.984 1.00 96.88 106 ASP A C 1
ATOM 838 O O . ASP A 1 106 ? 0.612 8.458 6.534 1.00 96.88 106 ASP A O 1
ATOM 842 N N . ALA A 1 107 ? 0.793 9.660 4.650 1.00 97.50 107 ALA A N 1
ATOM 843 C CA . ALA A 1 107 ? 0.705 8.509 3.759 1.00 97.50 107 ALA A CA 1
ATOM 844 C C . ALA A 1 107 ? 1.884 7.543 3.946 1.00 97.50 107 ALA A C 1
ATOM 846 O O . ALA A 1 107 ? 1.681 6.327 3.976 1.00 97.50 107 ALA A O 1
ATOM 847 N N . GLU A 1 108 ? 3.102 8.073 4.077 1.00 96.12 108 GLU A N 1
ATOM 848 C CA . GLU A 1 108 ? 4.311 7.285 4.314 1.00 96.12 108 GLU A CA 1
ATOM 849 C C . GLU A 1 108 ? 4.259 6.601 5.682 1.00 96.12 108 GLU A C 1
ATOM 851 O O . GLU A 1 108 ? 4.570 5.415 5.781 1.00 96.12 108 GLU A O 1
ATOM 856 N N . GLU A 1 109 ? 3.830 7.315 6.724 1.00 97.56 109 GLU A N 1
ATOM 857 C CA . GLU A 1 109 ? 3.708 6.774 8.078 1.00 97.56 109 GLU A CA 1
ATOM 858 C C . GLU A 1 109 ? 2.716 5.603 8.131 1.00 97.56 109 GLU A C 1
ATOM 860 O O . GLU A 1 109 ? 3.060 4.517 8.604 1.00 97.56 109 GLU A O 1
ATOM 865 N N . ASP A 1 110 ? 1.525 5.767 7.551 1.00 98.38 110 ASP A N 1
ATOM 866 C CA . ASP A 1 110 ? 0.524 4.699 7.465 1.00 98.38 110 ASP A CA 1
ATOM 867 C C . ASP A 1 110 ? 1.014 3.492 6.653 1.00 98.38 110 ASP A C 1
ATOM 869 O O . ASP A 1 110 ? 0.763 2.337 7.018 1.00 98.38 110 ASP A O 1
ATOM 873 N N . ALA A 1 111 ? 1.739 3.726 5.558 1.00 98.06 111 ALA A N 1
ATOM 874 C CA . ALA A 1 111 ? 2.296 2.645 4.753 1.00 98.06 111 ALA A CA 1
ATOM 875 C C . ALA A 1 111 ? 3.410 1.888 5.493 1.00 98.06 111 ALA A C 1
ATOM 877 O O . ALA A 1 111 ? 3.438 0.655 5.471 1.00 98.06 111 ALA A O 1
ATOM 878 N N . LYS A 1 112 ? 4.284 2.600 6.215 1.00 97.69 112 LYS A N 1
ATOM 879 C CA . LYS A 1 112 ? 5.307 2.004 7.087 1.00 97.69 112 LYS A CA 1
ATOM 880 C C . LYS A 1 112 ? 4.680 1.173 8.200 1.00 97.69 112 LYS A C 1
ATOM 882 O O . LYS A 1 112 ? 5.093 0.038 8.425 1.00 97.69 112 LYS A O 1
ATOM 887 N N . MET A 1 113 ? 3.646 1.697 8.853 1.00 97.75 113 MET A N 1
ATOM 888 C CA . MET A 1 113 ? 2.898 0.943 9.857 1.00 97.75 113 MET A CA 1
ATOM 889 C C . MET A 1 113 ? 2.235 -0.298 9.252 1.00 97.75 113 MET A C 1
ATOM 891 O O . MET A 1 113 ? 2.245 -1.357 9.873 1.00 97.75 113 MET A O 1
ATOM 895 N N . THR A 1 114 ? 1.708 -0.201 8.028 1.00 98.25 114 THR A N 1
ATOM 896 C CA . THR A 1 114 ? 1.126 -1.348 7.317 1.00 98.25 114 THR A CA 1
ATOM 897 C C . THR A 1 114 ? 2.135 -2.488 7.181 1.00 98.25 114 THR A C 1
ATOM 899 O O . THR A 1 114 ? 1.824 -3.617 7.560 1.00 98.25 114 THR A O 1
ATOM 902 N N . VAL A 1 115 ? 3.338 -2.206 6.666 1.00 97.19 115 VAL A N 1
ATOM 903 C CA . VAL A 1 115 ? 4.370 -3.238 6.456 1.00 97.19 115 VAL A CA 1
ATOM 904 C C . VAL A 1 115 ? 4.982 -3.730 7.766 1.00 97.19 115 VAL A C 1
ATOM 906 O O . VAL A 1 115 ? 5.373 -4.888 7.843 1.00 97.19 115 VAL A O 1
ATOM 909 N N . ALA A 1 116 ? 5.021 -2.896 8.808 1.00 96.81 116 ALA A N 1
ATOM 910 C CA . ALA A 1 116 ? 5.460 -3.309 10.139 1.00 96.81 116 ALA A CA 1
ATOM 911 C C . ALA A 1 116 ? 4.465 -4.281 10.797 1.00 96.81 116 ALA A C 1
ATOM 913 O O . ALA A 1 116 ? 4.876 -5.263 11.408 1.00 96.81 116 ALA A O 1
ATOM 914 N N . VAL A 1 117 ? 3.159 -4.028 10.649 1.00 95.25 117 VAL A N 1
ATOM 915 C CA . VAL A 1 117 ? 2.094 -4.884 11.201 1.00 95.25 117 VAL A CA 1
ATOM 916 C C . VAL A 1 117 ? 1.924 -6.166 10.387 1.00 95.25 117 VAL A C 1
ATOM 918 O O . VAL A 1 117 ? 1.695 -7.229 10.957 1.00 95.25 117 VAL A O 1
ATOM 921 N N . CYS A 1 118 ? 2.016 -6.091 9.058 1.00 96.25 118 CYS A N 1
ATOM 922 C CA . CYS A 1 118 ? 1.866 -7.248 8.181 1.00 96.25 118 CYS A CA 1
ATOM 923 C C . CYS A 1 118 ? 2.895 -7.213 7.036 1.00 96.25 118 CYS A C 1
ATOM 925 O O . CYS A 1 118 ? 2.574 -6.766 5.931 1.00 96.25 118 CYS A O 1
ATOM 927 N N . PRO A 1 119 ? 4.119 -7.737 7.253 1.00 95.62 119 PRO A N 1
ATOM 928 C CA . PRO A 1 119 ? 5.172 -7.757 6.230 1.00 95.62 119 PRO A CA 1
ATOM 929 C C . PRO A 1 119 ? 4.835 -8.581 4.979 1.00 95.62 119 PRO A C 1
ATOM 931 O O . PRO A 1 119 ? 5.469 -8.427 3.941 1.00 95.62 119 PRO A O 1
ATOM 934 N N . ALA A 1 120 ? 3.854 -9.484 5.054 1.0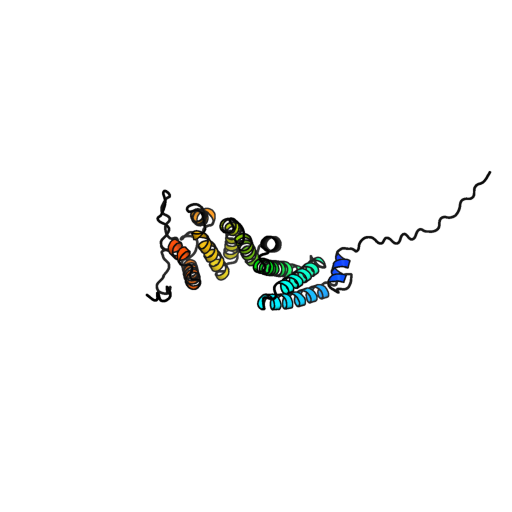0 93.50 120 ALA A N 1
ATOM 935 C CA . ALA A 1 120 ? 3.373 -10.240 3.897 1.00 93.50 120 ALA A CA 1
ATOM 936 C C . ALA A 1 120 ? 2.407 -9.429 3.013 1.00 93.50 120 ALA A C 1
ATOM 938 O O . ALA A 1 120 ? 2.114 -9.825 1.885 1.00 93.50 120 ALA A O 1
ATOM 939 N N . PHE A 1 121 ? 1.894 -8.290 3.494 1.00 94.94 121 PHE A N 1
ATOM 940 C CA . PHE A 1 121 ? 0.917 -7.499 2.759 1.00 94.94 121 PHE A CA 1
ATOM 941 C C . PHE A 1 121 ? 1.598 -6.567 1.752 1.00 94.94 121 PHE A C 1
ATOM 943 O O . PHE A 1 121 ? 1.838 -5.388 2.016 1.00 94.94 121 PHE A O 1
ATOM 950 N N . VAL A 1 122 ? 1.876 -7.102 0.561 1.00 95.19 122 VAL A N 1
ATOM 951 C CA . VAL A 1 122 ? 2.669 -6.447 -0.498 1.00 95.19 122 VAL A CA 1
ATOM 952 C C . VAL A 1 122 ? 2.166 -5.055 -0.894 1.00 95.19 122 VAL A C 1
ATOM 954 O O . VAL A 1 122 ? 2.958 -4.151 -1.154 1.00 95.19 122 VAL A O 1
ATOM 957 N N . LYS A 1 123 ? 0.848 -4.823 -0.824 1.00 95.50 123 LYS A N 1
ATOM 958 C CA . LYS A 1 123 ? 0.242 -3.507 -1.086 1.00 95.50 123 LYS A CA 1
ATOM 959 C C . LYS A 1 123 ? 0.750 -2.414 -0.142 1.00 95.50 123 LYS A C 1
ATOM 961 O O . LYS A 1 123 ? 0.762 -1.254 -0.538 1.00 95.50 123 LYS A O 1
ATOM 966 N N . GLY A 1 124 ? 1.191 -2.756 1.071 1.00 97.25 124 GLY A N 1
ATOM 967 C CA . GLY A 1 124 ? 1.815 -1.807 1.995 1.00 97.25 124 GLY A CA 1
ATOM 968 C C . GLY A 1 124 ? 3.104 -1.204 1.430 1.00 97.25 124 GLY A C 1
ATOM 969 O O . GLY A 1 124 ? 3.269 0.013 1.453 1.00 97.25 124 GLY A O 1
ATOM 970 N N . TYR A 1 125 ? 3.967 -2.030 0.831 1.00 97.25 125 TYR A N 1
ATOM 971 C CA . TYR A 1 125 ? 5.199 -1.569 0.179 1.00 97.25 125 TYR A CA 1
ATOM 972 C C . TYR A 1 125 ? 4.907 -0.681 -1.031 1.00 97.25 125 TYR A C 1
ATOM 974 O O . TYR A 1 125 ? 5.548 0.352 -1.211 1.00 97.25 125 TYR A O 1
ATOM 982 N N . TRP A 1 126 ? 3.881 -1.033 -1.811 1.00 96.38 126 TRP A N 1
ATOM 983 C CA . TRP A 1 126 ? 3.409 -0.204 -2.919 1.00 96.38 126 TRP A CA 1
ATOM 984 C C . TRP A 1 126 ? 2.919 1.174 -2.450 1.00 96.38 126 TRP A C 1
ATOM 986 O O . TRP A 1 126 ? 3.203 2.197 -3.066 1.00 96.38 126 TRP A O 1
ATOM 996 N N . ARG A 1 127 ? 2.189 1.245 -1.331 1.00 96.81 127 ARG A N 1
ATOM 997 C CA . ARG A 1 127 ? 1.774 2.539 -0.767 1.00 96.81 127 ARG A CA 1
ATOM 998 C C . ARG A 1 127 ? 2.951 3.348 -0.240 1.00 96.81 127 ARG A C 1
ATOM 1000 O O . ARG A 1 127 ? 2.974 4.558 -0.444 1.00 96.81 127 ARG A O 1
ATOM 1007 N N . ALA A 1 128 ? 3.931 2.692 0.378 1.00 96.31 128 ALA A N 1
ATOM 1008 C CA . ALA A 1 128 ? 5.122 3.361 0.886 1.00 96.31 128 ALA A CA 1
ATOM 1009 C C . ALA A 1 128 ? 5.931 3.985 -0.257 1.00 96.31 128 ALA A C 1
ATOM 1011 O O . ALA A 1 128 ? 6.311 5.152 -0.161 1.00 96.31 128 ALA A O 1
ATOM 1012 N N . SER A 1 129 ? 6.113 3.256 -1.366 1.00 94.38 129 SER A N 1
ATOM 1013 C CA . SER A 1 129 ? 6.789 3.781 -2.555 1.00 94.38 129 SER A CA 1
ATOM 1014 C C . SER A 1 129 ? 6.035 4.973 -3.157 1.00 94.38 129 SER A C 1
ATOM 1016 O O . SER A 1 129 ? 6.643 6.013 -3.406 1.00 94.38 129 SER A O 1
ATOM 1018 N N . GLN A 1 130 ? 4.709 4.885 -3.308 1.00 93.81 130 GLN A N 1
ATOM 1019 C CA . GLN A 1 130 ? 3.889 5.999 -3.797 1.00 93.81 130 GLN A CA 1
ATOM 1020 C C . GLN A 1 130 ? 3.999 7.238 -2.903 1.00 93.81 130 GLN A C 1
ATOM 1022 O O . GLN A 1 130 ? 4.189 8.344 -3.410 1.00 93.81 130 GLN A O 1
ATOM 1027 N N . ALA A 1 131 ? 3.922 7.064 -1.582 1.00 94.50 131 ALA A N 1
ATOM 1028 C CA . ALA A 1 131 ? 3.996 8.167 -0.631 1.00 94.50 131 ALA A CA 1
ATOM 1029 C C . ALA A 1 131 ? 5.316 8.942 -0.745 1.00 94.50 131 ALA A C 1
ATOM 1031 O O . ALA A 1 131 ? 5.300 10.172 -0.824 1.00 94.50 131 ALA A O 1
ATOM 1032 N N . VAL A 1 132 ? 6.450 8.240 -0.836 1.00 91.69 132 VAL A N 1
ATOM 1033 C CA . VAL A 1 132 ? 7.762 8.897 -0.934 1.00 91.69 132 VAL A CA 1
ATOM 1034 C C . VAL A 1 132 ? 8.046 9.480 -2.318 1.00 91.69 132 VAL A C 1
ATOM 1036 O O . VAL A 1 132 ? 8.761 10.481 -2.395 1.00 91.69 132 VAL A O 1
ATOM 1039 N N . LYS A 1 133 ? 7.446 8.944 -3.399 1.00 87.44 133 LYS A N 1
ATOM 1040 C CA . LYS A 1 133 ? 7.541 9.527 -4.756 1.00 87.44 133 LYS A CA 1
ATOM 1041 C C . LYS A 1 133 ? 7.047 10.973 -4.815 1.00 87.44 133 LYS A C 1
ATOM 1043 O O . LYS A 1 133 ? 7.552 11.738 -5.627 1.00 87.44 133 LYS A O 1
ATOM 1048 N N . GLY A 1 134 ? 6.097 11.353 -3.958 1.00 77.50 134 GLY A N 1
ATOM 1049 C CA . GLY A 1 134 ? 5.535 12.706 -3.918 1.00 77.50 134 GLY A CA 1
ATOM 1050 C C . GLY A 1 134 ? 6.476 13.804 -3.396 1.00 77.50 134 GLY A C 1
ATOM 1051 O O . GLY A 1 134 ? 6.122 14.977 -3.478 1.00 77.50 134 GLY A O 1
ATOM 1052 N N . GLY A 1 135 ? 7.649 13.460 -2.845 1.00 71.62 135 GLY A N 1
ATOM 1053 C CA . GLY A 1 135 ? 8.610 14.417 -2.275 1.00 71.62 135 GLY A CA 1
ATOM 1054 C C . GLY A 1 135 ? 9.876 14.653 -3.115 1.00 71.62 135 GLY A C 1
ATOM 1055 O O . GLY A 1 135 ? 10.096 14.031 -4.152 1.00 71.62 135 GLY A O 1
ATOM 1056 N N . HIS A 1 136 ? 10.771 15.526 -2.630 1.00 68.56 136 HIS A N 1
ATOM 1057 C CA . HIS A 1 136 ? 12.105 15.721 -3.222 1.00 68.56 136 HIS A CA 1
ATOM 1058 C C . HIS A 1 136 ? 12.925 14.419 -3.202 1.00 68.56 136 HIS A C 1
ATOM 1060 O O . HIS A 1 136 ? 12.982 13.727 -2.177 1.00 68.56 136 HIS A O 1
ATOM 1066 N N . ASN A 1 137 ? 13.580 14.105 -4.327 1.00 70.94 137 ASN A N 1
ATOM 1067 C CA . ASN A 1 137 ? 14.282 12.836 -4.576 1.00 70.94 137 ASN A CA 1
ATOM 1068 C C . ASN A 1 137 ? 13.388 11.596 -4.387 1.00 70.94 137 ASN A C 1
ATOM 1070 O O . ASN A 1 137 ? 13.870 10.519 -4.028 1.00 70.94 137 ASN A O 1
ATOM 1074 N N . GLY A 1 138 ? 12.078 11.745 -4.610 1.00 79.06 138 GLY A N 1
ATOM 1075 C CA . GLY A 1 138 ? 11.089 10.710 -4.331 1.00 79.06 138 GLY A CA 1
ATOM 1076 C C . GLY A 1 138 ? 11.311 9.406 -5.094 1.00 79.06 138 GLY A C 1
ATOM 1077 O O . GLY A 1 138 ? 11.067 8.339 -4.539 1.00 79.06 138 GLY A O 1
ATOM 1078 N N . ALA A 1 139 ? 11.853 9.469 -6.316 1.00 78.12 139 ALA A N 1
ATOM 1079 C CA . ALA A 1 139 ? 12.188 8.284 -7.108 1.00 78.12 139 ALA A CA 1
ATOM 1080 C C . ALA A 1 139 ? 13.215 7.383 -6.400 1.00 78.12 139 ALA A C 1
ATOM 1082 O O . ALA A 1 139 ? 12.965 6.197 -6.214 1.00 78.12 139 ALA A O 1
ATOM 1083 N N . LEU A 1 140 ? 14.327 7.950 -5.915 1.00 79.00 140 LEU A N 1
ATOM 1084 C CA . LEU A 1 140 ? 15.367 7.179 -5.222 1.00 79.00 140 LEU A CA 1
ATOM 1085 C C . LEU A 1 140 ? 14.862 6.578 -3.905 1.00 79.00 140 LEU A C 1
ATOM 1087 O O . LEU A 1 140 ? 15.180 5.439 -3.578 1.00 79.00 140 LEU A O 1
ATOM 1091 N N . LYS A 1 141 ? 14.030 7.317 -3.164 1.00 85.69 141 LYS A N 1
ATOM 1092 C CA . LYS A 1 141 ? 13.437 6.829 -1.907 1.00 85.69 141 LYS A CA 1
ATOM 1093 C C . LYS A 1 141 ? 12.397 5.731 -2.121 1.00 85.69 141 LYS A C 1
ATOM 1095 O O . LYS A 1 141 ? 12.185 4.917 -1.227 1.00 85.69 141 LYS A O 1
ATOM 1100 N N . ALA A 1 142 ? 11.734 5.720 -3.274 1.00 89.19 142 ALA A N 1
ATOM 1101 C CA . ALA A 1 142 ? 10.705 4.741 -3.603 1.00 89.19 142 ALA A CA 1
ATOM 1102 C C . ALA A 1 142 ? 11.283 3.362 -3.902 1.00 89.19 142 ALA A C 1
ATOM 1104 O O . ALA A 1 142 ? 10.639 2.363 -3.581 1.00 89.19 142 ALA A O 1
ATOM 1105 N N . ILE A 1 143 ? 12.492 3.329 -4.474 1.00 85.81 143 ILE A N 1
ATOM 1106 C CA . ILE A 1 143 ? 13.180 2.105 -4.878 1.00 85.81 143 ILE A CA 1
ATOM 1107 C C . ILE A 1 143 ? 13.195 1.094 -3.722 1.00 85.81 143 ILE A C 1
ATOM 1109 O O . ILE A 1 143 ? 12.499 0.098 -3.874 1.00 85.81 143 ILE A O 1
ATOM 1113 N N . PRO A 1 144 ? 13.808 1.338 -2.542 1.00 87.19 144 PRO A N 1
ATOM 1114 C CA . PRO A 1 144 ? 13.860 0.356 -1.451 1.00 87.19 144 PRO A CA 1
ATOM 1115 C C . PRO A 1 144 ? 12.531 -0.337 -1.114 1.00 87.19 144 PRO A C 1
ATOM 1117 O O . PRO A 1 144 ? 12.506 -1.548 -0.898 1.00 87.19 144 PRO A O 1
ATOM 1120 N N . TYR A 1 145 ? 11.415 0.400 -1.117 1.00 92.44 145 TYR A N 1
ATOM 1121 C CA . TYR A 1 145 ? 10.096 -0.185 -0.870 1.00 92.44 145 TYR A CA 1
ATOM 1122 C C . TYR A 1 145 ? 9.631 -1.084 -2.013 1.00 92.44 145 TYR A C 1
ATOM 1124 O O . TYR A 1 145 ? 9.112 -2.167 -1.754 1.00 92.44 145 TYR A O 1
ATOM 1132 N N . LEU A 1 146 ? 9.817 -0.659 -3.265 1.00 91.69 146 LEU A N 1
ATOM 1133 C CA . LEU A 1 146 ? 9.464 -1.466 -4.433 1.00 91.69 146 LEU A CA 1
ATOM 1134 C C . LEU A 1 146 ? 10.266 -2.768 -4.481 1.00 91.69 146 LEU A C 1
ATOM 1136 O O . LEU A 1 146 ? 9.703 -3.809 -4.799 1.00 91.69 146 LEU A O 1
ATOM 1140 N N . LEU A 1 147 ? 11.549 -2.722 -4.116 1.00 87.62 147 LEU A N 1
ATOM 1141 C CA . LEU A 1 147 ? 12.425 -3.898 -4.088 1.00 87.62 147 LEU A CA 1
ATOM 1142 C C . LEU A 1 147 ? 11.980 -4.910 -3.041 1.00 87.62 147 LEU A C 1
ATOM 1144 O O . LEU A 1 147 ? 11.861 -6.099 -3.324 1.00 87.62 147 LEU A O 1
ATOM 1148 N N . GLU A 1 148 ? 11.710 -4.437 -1.826 1.00 90.62 148 GLU A N 1
ATOM 1149 C CA . GLU A 1 148 ? 11.242 -5.321 -0.770 1.00 90.62 148 GLU A CA 1
ATOM 1150 C C . GLU A 1 148 ? 9.855 -5.881 -1.120 1.00 90.62 148 GLU A C 1
ATOM 1152 O O . GLU A 1 148 ? 9.628 -7.077 -0.964 1.00 90.62 148 GLU A O 1
ATOM 1157 N N . GLY A 1 149 ? 8.956 -5.069 -1.689 1.00 92.94 149 GLY A N 1
ATOM 1158 C CA . GLY A 1 149 ? 7.666 -5.533 -2.209 1.00 92.94 149 GLY A CA 1
ATOM 1159 C C . GLY A 1 149 ? 7.803 -6.609 -3.294 1.00 92.94 149 GLY A C 1
ATOM 1160 O O . GLY A 1 149 ? 7.132 -7.640 -3.219 1.00 92.94 149 GLY A O 1
ATOM 1161 N N . LEU A 1 150 ? 8.721 -6.418 -4.247 1.00 90.75 150 LEU A N 1
ATOM 1162 C CA . LEU A 1 150 ? 9.054 -7.387 -5.294 1.00 90.75 150 LEU A CA 1
ATOM 1163 C C . LEU A 1 150 ? 9.535 -8.715 -4.700 1.00 90.75 150 LEU A C 1
ATOM 1165 O O . LEU A 1 150 ? 9.006 -9.773 -5.047 1.00 90.75 150 LEU A O 1
ATOM 1169 N N . ARG A 1 151 ? 10.475 -8.661 -3.751 1.00 88.56 151 ARG A N 1
ATOM 1170 C CA . ARG A 1 151 ? 11.003 -9.845 -3.060 1.00 88.56 151 ARG A CA 1
ATOM 1171 C C . ARG A 1 151 ? 9.890 -10.633 -2.371 1.00 88.56 151 ARG A C 1
ATOM 1173 O O . ARG A 1 151 ? 9.845 -11.858 -2.452 1.00 88.56 151 ARG A O 1
ATOM 1180 N N . ARG A 1 152 ? 8.945 -9.940 -1.726 1.00 91.31 152 ARG A N 1
ATOM 1181 C CA . ARG A 1 152 ? 7.769 -10.574 -1.107 1.00 91.31 152 ARG A CA 1
ATOM 1182 C C . ARG A 1 152 ? 6.848 -11.219 -2.144 1.00 91.31 152 ARG A C 1
ATOM 1184 O O . ARG A 1 152 ? 6.354 -12.315 -1.892 1.00 91.31 152 ARG A O 1
ATOM 1191 N N . CYS A 1 153 ? 6.648 -10.588 -3.302 1.00 90.81 153 CYS A N 1
ATOM 1192 C CA . CYS A 1 153 ? 5.849 -11.161 -4.391 1.00 90.81 153 CYS A CA 1
ATOM 1193 C C . CYS A 1 153 ? 6.484 -12.434 -4.962 1.00 90.81 153 CYS A C 1
ATOM 1195 O O . CYS A 1 153 ? 5.769 -13.408 -5.189 1.00 90.81 153 CYS A O 1
ATOM 1197 N N . GLN A 1 154 ? 7.811 -12.450 -5.134 1.00 88.12 154 GLN A N 1
ATOM 1198 C CA . GLN A 1 154 ? 8.563 -13.636 -5.560 1.00 88.12 154 GLN A CA 1
ATOM 1199 C C . GLN A 1 154 ? 8.394 -14.788 -4.563 1.00 88.12 154 GLN A C 1
ATOM 1201 O O . GLN A 1 154 ? 8.036 -15.892 -4.960 1.00 88.12 154 GLN A O 1
ATOM 1206 N N . MET A 1 155 ? 8.567 -14.521 -3.263 1.00 87.19 155 MET A N 1
ATOM 1207 C CA . MET A 1 155 ? 8.380 -15.530 -2.212 1.00 87.19 155 MET A CA 1
ATOM 1208 C C . MET A 1 155 ? 6.946 -16.076 -2.153 1.00 87.19 155 MET A C 1
ATOM 1210 O O . MET A 1 155 ? 6.748 -17.238 -1.814 1.00 87.19 155 MET A O 1
ATOM 1214 N N . ALA A 1 156 ? 5.950 -15.243 -2.461 1.00 88.62 156 ALA A N 1
ATOM 1215 C CA . ALA A 1 156 ? 4.541 -15.628 -2.465 1.00 88.62 156 ALA A CA 1
ATOM 1216 C C . ALA A 1 156 ? 4.071 -16.263 -3.789 1.00 88.62 156 ALA A C 1
ATOM 1218 O O . ALA A 1 156 ? 2.945 -16.750 -3.853 1.00 88.62 156 ALA A O 1
ATOM 1219 N N . GLY A 1 157 ? 4.883 -16.222 -4.852 1.00 87.00 157 GLY A N 1
ATOM 1220 C CA . GLY A 1 157 ? 4.503 -16.707 -6.182 1.00 87.00 157 GLY A CA 1
ATOM 1221 C C . GLY A 1 157 ? 3.394 -15.895 -6.868 1.00 87.00 157 GLY A C 1
ATOM 1222 O O . GLY A 1 157 ? 2.709 -16.417 -7.743 1.00 87.00 157 GLY A O 1
ATOM 1223 N N . ASN A 1 158 ? 3.179 -14.629 -6.487 1.00 87.50 158 ASN A N 1
ATOM 1224 C CA . ASN A 1 158 ? 2.136 -13.788 -7.087 1.00 87.50 158 ASN A CA 1
ATOM 1225 C C . ASN A 1 158 ? 2.668 -13.031 -8.311 1.00 87.50 158 ASN A C 1
ATOM 1227 O O . ASN A 1 158 ? 3.249 -11.952 -8.196 1.00 87.50 158 ASN A O 1
ATOM 1231 N N . THR A 1 159 ? 2.429 -13.596 -9.492 1.00 88.31 159 THR A N 1
ATOM 1232 C CA . THR A 1 159 ? 2.913 -13.063 -10.769 1.00 88.31 159 THR A CA 1
ATOM 1233 C C . THR A 1 159 ? 2.367 -11.678 -11.118 1.00 88.31 159 THR A C 1
ATOM 1235 O O . THR A 1 159 ? 3.096 -10.873 -11.690 1.00 88.31 159 THR A O 1
ATOM 1238 N N . ASN A 1 160 ? 1.106 -11.379 -10.796 1.00 90.44 160 ASN A N 1
ATOM 1239 C CA . ASN A 1 160 ? 0.494 -10.104 -11.183 1.00 90.44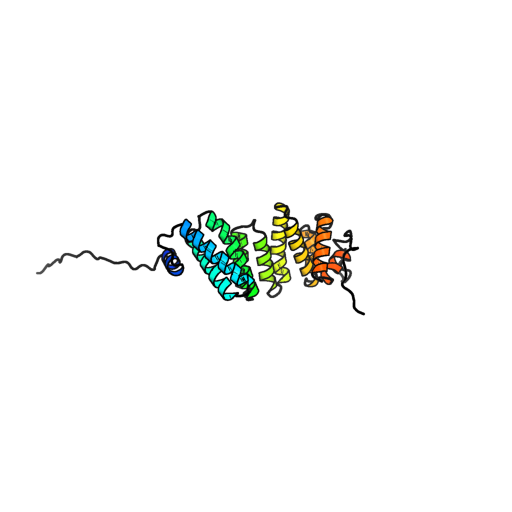 160 ASN A CA 1
ATOM 1240 C C . ASN A 1 160 ? 1.088 -8.945 -10.382 1.00 90.44 160 ASN A C 1
ATOM 1242 O O . ASN A 1 160 ? 1.534 -7.963 -10.967 1.00 90.44 160 ASN A O 1
ATOM 1246 N N . ASP A 1 161 ? 1.163 -9.091 -9.056 1.00 91.19 161 ASP A N 1
ATOM 1247 C CA . ASP A 1 161 ? 1.793 -8.071 -8.214 1.00 91.19 161 ASP A CA 1
ATOM 1248 C C . ASP A 1 161 ? 3.286 -7.937 -8.563 1.00 91.19 161 ASP A C 1
ATOM 1250 O O . ASP A 1 161 ? 3.806 -6.825 -8.625 1.00 91.19 161 ASP A O 1
ATOM 1254 N N . LEU A 1 162 ? 3.967 -9.048 -8.875 1.00 90.81 162 LEU A N 1
ATOM 1255 C CA . LEU A 1 162 ? 5.360 -9.040 -9.329 1.00 90.81 162 LEU A CA 1
ATOM 1256 C C . LEU A 1 162 ? 5.553 -8.177 -10.586 1.00 90.81 162 LEU A C 1
ATOM 1258 O O . LEU A 1 162 ? 6.434 -7.320 -10.595 1.00 90.81 162 LEU A O 1
ATOM 1262 N N . VAL A 1 163 ? 4.723 -8.361 -11.619 1.00 92.50 163 VAL A N 1
ATOM 1263 C CA . VAL A 1 163 ? 4.763 -7.543 -12.847 1.00 92.50 163 VAL A CA 1
ATOM 1264 C C . VAL A 1 163 ? 4.541 -6.066 -12.528 1.00 92.50 163 VAL A C 1
ATOM 1266 O O . VAL A 1 163 ? 5.243 -5.214 -13.071 1.00 92.50 163 VAL A O 1
ATOM 1269 N N . ASP A 1 164 ? 3.605 -5.758 -11.630 1.00 92.69 164 ASP A N 1
ATOM 1270 C CA . ASP A 1 164 ? 3.305 -4.383 -11.235 1.00 92.69 164 ASP A CA 1
ATOM 1271 C C . ASP A 1 164 ? 4.512 -3.719 -10.563 1.00 92.69 164 ASP A C 1
ATOM 1273 O O . ASP A 1 164 ? 4.869 -2.597 -10.929 1.00 92.69 164 ASP A O 1
ATOM 1277 N N . PHE A 1 165 ? 5.186 -4.418 -9.642 1.00 92.44 165 PHE A N 1
ATOM 1278 C CA . PHE A 1 165 ? 6.411 -3.926 -9.003 1.00 92.44 165 PHE A CA 1
ATOM 1279 C C . PHE A 1 165 ? 7.551 -3.722 -10.001 1.00 92.44 165 PHE A C 1
ATOM 1281 O O . PHE A 1 165 ? 8.190 -2.672 -9.967 1.00 92.44 165 PHE A O 1
ATOM 1288 N N . VAL A 1 166 ? 7.798 -4.679 -10.902 1.00 90.56 166 VAL A N 1
ATOM 1289 C CA . VAL A 1 166 ? 8.862 -4.545 -11.912 1.00 90.56 166 VAL A CA 1
ATOM 1290 C C . VAL A 1 166 ? 8.573 -3.369 -12.847 1.00 90.56 166 VAL A C 1
ATOM 1292 O O . VAL A 1 166 ? 9.454 -2.545 -13.074 1.00 90.56 166 VAL A O 1
ATOM 1295 N N . ALA A 1 167 ? 7.334 -3.226 -13.326 1.00 91.25 167 ALA A N 1
ATOM 1296 C CA . ALA A 1 167 ? 6.951 -2.103 -14.176 1.00 91.25 167 ALA A CA 1
ATOM 1297 C C . ALA A 1 167 ? 7.156 -0.751 -13.472 1.00 91.25 167 ALA A C 1
ATOM 1299 O O . ALA A 1 167 ? 7.748 0.154 -14.054 1.00 91.25 167 ALA A O 1
ATOM 1300 N N . GLU A 1 168 ? 6.745 -0.622 -12.207 1.00 91.19 168 GLU A N 1
ATOM 1301 C CA . GLU A 1 168 ? 6.918 0.617 -11.436 1.00 91.19 168 GLU A CA 1
ATOM 1302 C C . GLU A 1 168 ? 8.394 0.971 -11.222 1.00 91.19 168 GLU A C 1
ATOM 1304 O O . GLU A 1 168 ? 8.769 2.137 -11.311 1.00 91.19 168 GLU A O 1
ATOM 1309 N N . ILE A 1 169 ? 9.245 -0.028 -10.976 1.00 87.56 169 ILE A N 1
ATOM 1310 C CA . ILE A 1 169 ? 10.703 0.135 -10.893 1.00 87.56 169 ILE A CA 1
ATOM 1311 C C . ILE A 1 169 ? 11.246 0.662 -12.230 1.00 87.56 169 ILE A C 1
ATOM 1313 O O . ILE A 1 169 ? 11.997 1.640 -12.240 1.00 87.56 169 ILE A O 1
ATOM 1317 N N . CYS A 1 170 ? 10.825 0.080 -13.357 1.00 85.94 170 CYS A N 1
ATOM 1318 C CA . CYS A 1 170 ? 11.222 0.529 -14.693 1.00 85.94 170 CYS A CA 1
ATOM 1319 C C . CYS A 1 170 ? 10.756 1.961 -15.007 1.00 85.94 170 CYS A C 1
ATOM 1321 O O . CYS A 1 170 ? 11.460 2.713 -15.685 1.00 85.94 170 CYS A O 1
ATOM 1323 N N . GLU A 1 171 ? 9.603 2.380 -14.483 1.00 87.25 171 GLU A N 1
ATOM 1324 C CA . GLU A 1 171 ? 9.113 3.760 -14.598 1.00 87.25 171 GLU A CA 1
ATOM 1325 C C . GLU A 1 171 ? 9.997 4.785 -13.870 1.00 87.25 171 GLU A C 1
ATOM 1327 O O . GLU A 1 171 ? 9.961 5.970 -14.200 1.00 87.25 171 GLU A O 1
ATOM 1332 N N . LEU A 1 172 ? 10.814 4.363 -12.901 1.00 83.81 172 LEU A N 1
ATOM 1333 C CA . LEU A 1 172 ? 11.732 5.258 -12.190 1.00 83.81 172 LEU A CA 1
ATOM 1334 C C . LEU A 1 172 ? 13.067 5.459 -12.917 1.00 83.81 172 LEU A C 1
ATOM 1336 O O . LEU A 1 172 ? 13.759 6.438 -12.630 1.00 83.81 172 LEU A O 1
ATOM 1340 N N . ILE A 1 173 ? 13.421 4.580 -13.861 1.00 78.25 173 ILE A N 1
ATOM 1341 C CA . ILE A 1 173 ? 14.713 4.598 -14.569 1.00 78.25 173 ILE A CA 1
ATOM 1342 C C . ILE A 1 173 ? 14.982 5.938 -15.279 1.00 78.25 173 ILE A C 1
ATOM 1344 O O . ILE A 1 173 ? 16.081 6.472 -15.110 1.00 78.25 173 ILE A O 1
ATOM 1348 N N . PRO A 1 174 ? 14.029 6.541 -16.022 1.00 78.56 174 PRO A N 1
ATOM 1349 C CA . PRO A 1 174 ? 14.280 7.813 -16.700 1.00 78.56 174 PRO A CA 1
ATOM 1350 C C . PRO A 1 174 ? 14.616 8.966 -15.750 1.00 78.56 174 PRO A C 1
ATOM 1352 O O . PRO A 1 174 ? 15.426 9.833 -16.069 1.00 78.56 174 PRO A O 1
ATOM 1355 N N . SER A 1 175 ? 14.001 8.957 -14.564 1.00 75.19 175 SER A N 1
ATOM 1356 C CA . SER A 1 175 ? 14.138 10.012 -13.552 1.00 75.19 175 SER A CA 1
ATOM 1357 C C . SER A 1 175 ? 15.371 9.844 -12.661 1.00 75.19 175 SER A C 1
ATOM 1359 O O . SER A 1 175 ? 15.652 10.703 -11.825 1.00 75.19 175 SER A O 1
ATOM 1361 N N . ALA A 1 176 ? 16.089 8.733 -12.793 1.00 68.88 176 ALA A N 1
ATOM 1362 C CA . ALA A 1 176 ? 17.256 8.451 -11.987 1.00 68.88 176 ALA A CA 1
ATOM 1363 C C . ALA A 1 176 ? 18.533 9.125 -12.527 1.00 68.88 176 ALA A C 1
ATOM 1365 O O . ALA A 1 176 ? 18.679 9.308 -13.740 1.00 68.88 176 ALA A O 1
ATOM 1366 N N . PRO A 1 177 ? 19.510 9.438 -11.650 1.00 67.81 177 PRO A N 1
ATOM 1367 C CA . PRO A 1 177 ? 20.856 9.811 -12.077 1.00 67.81 177 PRO A CA 1
ATOM 1368 C C . PRO A 1 177 ? 21.435 8.748 -13.020 1.00 67.81 177 PRO A C 1
ATOM 1370 O O . PRO A 1 177 ? 21.242 7.552 -12.797 1.00 67.81 177 PRO A O 1
ATOM 1373 N N . ARG A 1 178 ? 22.136 9.190 -14.074 1.00 62.44 178 ARG A N 1
ATOM 1374 C CA . ARG A 1 178 ? 22.414 8.410 -15.297 1.00 62.44 178 ARG A CA 1
ATOM 1375 C C . ARG A 1 178 ? 23.076 7.037 -15.106 1.00 62.44 178 ARG A C 1
ATOM 1377 O O . ARG A 1 178 ? 22.932 6.226 -16.011 1.00 62.44 178 ARG A O 1
ATOM 1384 N N . ASN A 1 179 ? 23.728 6.760 -13.975 1.00 56.66 179 ASN A N 1
ATOM 1385 C CA . ASN A 1 179 ? 24.519 5.538 -13.795 1.00 56.66 179 ASN A CA 1
ATOM 1386 C C . ASN A 1 179 ? 24.090 4.649 -12.621 1.00 56.66 179 ASN A C 1
ATOM 1388 O O . ASN A 1 179 ? 24.311 3.446 -12.676 1.00 56.66 179 ASN A O 1
ATOM 1392 N N . ASP A 1 180 ? 23.433 5.172 -11.586 1.00 61.44 180 ASP A N 1
ATOM 1393 C CA . ASP A 1 180 ? 23.377 4.407 -10.334 1.00 61.44 180 ASP A CA 1
ATOM 1394 C C . ASP A 1 180 ? 22.164 3.489 -10.253 1.00 61.44 180 ASP A C 1
ATOM 1396 O O . ASP A 1 180 ? 22.254 2.380 -9.753 1.00 61.44 180 ASP A O 1
ATOM 1400 N N . THR A 1 181 ? 21.006 3.914 -10.755 1.00 64.38 181 THR A N 1
ATOM 1401 C CA . THR A 1 181 ? 19.750 3.226 -10.426 1.00 64.38 181 THR A CA 1
ATOM 1402 C C . THR A 1 181 ? 19.541 1.924 -11.193 1.00 64.38 181 THR A C 1
ATOM 1404 O O . THR A 1 181 ? 19.155 0.933 -10.584 1.00 64.38 181 THR A O 1
ATOM 1407 N N . MET A 1 182 ? 19.811 1.890 -12.500 1.00 61.69 182 MET A N 1
ATOM 1408 C CA . MET A 1 182 ? 19.593 0.677 -13.299 1.00 61.69 182 MET A CA 1
ATOM 1409 C C . MET A 1 182 ? 20.686 -0.372 -13.052 1.00 61.69 182 MET A C 1
ATOM 1411 O O . MET A 1 182 ? 20.367 -1.545 -12.884 1.00 61.69 182 MET A O 1
ATOM 1415 N N . LEU A 1 183 ? 21.951 0.046 -12.908 1.00 63.31 183 LEU A N 1
ATOM 1416 C CA . LEU A 1 183 ? 23.024 -0.844 -12.449 1.00 63.31 183 LEU A CA 1
ATOM 1417 C C . LEU A 1 183 ? 22.747 -1.356 -11.032 1.00 63.31 183 LEU A C 1
ATOM 1419 O O . LEU A 1 183 ? 22.898 -2.547 -10.779 1.00 63.31 183 LEU A O 1
ATOM 1423 N N . TYR A 1 184 ? 22.259 -0.506 -10.122 1.00 65.50 184 TYR A N 1
ATOM 1424 C CA . TYR A 1 184 ? 21.823 -0.954 -8.801 1.00 65.50 184 TYR A CA 1
ATOM 1425 C C . TYR A 1 184 ? 20.689 -1.989 -8.897 1.00 65.50 184 TYR A C 1
ATOM 1427 O O . TYR A 1 184 ? 20.801 -3.038 -8.266 1.00 65.50 184 TYR A O 1
ATOM 1435 N N . MET A 1 185 ? 19.662 -1.757 -9.730 1.00 66.19 185 MET A N 1
ATOM 1436 C CA . MET A 1 185 ? 18.553 -2.695 -10.010 1.00 66.19 185 MET A CA 1
ATOM 1437 C C . MET A 1 185 ? 19.021 -4.056 -10.544 1.00 66.19 185 MET A C 1
ATOM 1439 O O . MET A 1 185 ? 18.509 -5.094 -10.125 1.00 66.19 185 MET A O 1
ATOM 1443 N N . ILE A 1 186 ? 20.003 -4.070 -11.439 1.00 61.59 186 ILE A N 1
ATOM 1444 C CA . ILE A 1 186 ? 20.532 -5.306 -12.021 1.00 61.59 186 ILE A CA 1
ATOM 1445 C C . ILE A 1 186 ? 21.430 -6.032 -11.009 1.00 61.59 186 ILE A C 1
ATOM 1447 O O . ILE A 1 186 ? 21.202 -7.206 -10.723 1.00 61.59 186 ILE A O 1
ATOM 1451 N N . HIS A 1 187 ? 22.401 -5.333 -10.414 1.00 61.56 187 HIS A N 1
ATOM 1452 C CA . HIS A 1 187 ? 23.437 -5.947 -9.577 1.00 61.56 187 HIS A CA 1
ATOM 1453 C C . HIS A 1 187 ? 22.997 -6.274 -8.146 1.00 61.56 187 HIS A C 1
ATOM 1455 O O . HIS A 1 187 ? 23.461 -7.264 -7.591 1.00 61.56 187 HIS A O 1
ATOM 1461 N N . ASN A 1 188 ? 22.140 -5.459 -7.523 1.00 54.91 188 ASN A N 1
ATOM 1462 C CA . ASN A 1 188 ? 21.827 -5.601 -6.092 1.00 54.91 188 ASN A CA 1
ATOM 1463 C C . ASN A 1 188 ? 20.482 -6.280 -5.818 1.00 54.91 188 ASN A C 1
ATOM 1465 O O . ASN A 1 188 ? 20.230 -6.698 -4.691 1.00 54.91 188 ASN A O 1
ATOM 1469 N N . ILE A 1 189 ? 19.595 -6.350 -6.811 1.00 57.41 189 ILE A N 1
ATOM 1470 C CA . ILE A 1 189 ? 18.183 -6.716 -6.594 1.00 57.41 189 ILE A CA 1
ATOM 1471 C C . ILE A 1 189 ? 17.785 -7.967 -7.365 1.00 57.41 189 ILE A C 1
ATOM 1473 O O . ILE A 1 189 ? 16.816 -8.635 -7.009 1.00 57.41 189 ILE A O 1
ATOM 1477 N N . GLY A 1 190 ? 18.536 -8.308 -8.405 1.00 60.34 190 GLY A N 1
ATOM 1478 C CA . GLY A 1 190 ? 18.237 -9.467 -9.215 1.00 60.34 190 GLY A CA 1
ATOM 1479 C C . GLY A 1 190 ? 17.077 -9.248 -10.187 1.00 60.34 190 GLY A C 1
ATOM 1480 O O . GLY A 1 190 ? 16.263 -10.138 -10.395 1.00 60.34 190 GLY A O 1
ATOM 1481 N N . ILE A 1 191 ? 16.990 -8.069 -10.808 1.00 66.81 191 ILE A N 1
ATOM 1482 C CA . ILE A 1 191 ? 16.090 -7.815 -11.953 1.00 66.81 191 ILE A CA 1
ATOM 1483 C C . ILE A 1 191 ? 16.883 -7.957 -13.264 1.00 66.81 191 ILE A C 1
ATOM 1485 O O . ILE A 1 191 ? 16.782 -7.147 -14.181 1.00 66.81 191 ILE A O 1
ATOM 1489 N N . GLY A 1 192 ? 17.754 -8.963 -13.319 1.00 64.62 192 GLY A N 1
ATOM 1490 C CA . GLY A 1 192 ? 18.525 -9.297 -14.510 1.00 64.62 192 GLY A CA 1
ATOM 1491 C C . GLY A 1 192 ? 17.716 -10.148 -15.485 1.00 64.62 192 GLY A C 1
ATOM 1492 O O . GLY A 1 192 ? 16.742 -10.804 -15.097 1.00 64.62 192 GLY A O 1
ATOM 1493 N N . ARG A 1 193 ? 18.170 -10.175 -16.741 1.00 64.06 193 ARG A N 1
ATOM 1494 C CA . ARG A 1 193 ? 17.645 -11.057 -17.795 1.00 64.06 193 ARG A CA 1
ATOM 1495 C C . ARG A 1 193 ? 17.572 -12.515 -17.335 1.00 64.06 193 ARG A C 1
ATOM 1497 O O . ARG A 1 193 ? 16.563 -13.168 -17.554 1.00 64.06 193 ARG A O 1
ATOM 1504 N N . ASP A 1 194 ? 18.594 -12.978 -16.621 1.00 67.38 194 ASP A N 1
ATOM 1505 C CA . ASP A 1 194 ? 18.708 -14.378 -16.192 1.00 67.38 194 ASP A CA 1
ATOM 1506 C C . ASP A 1 194 ? 17.885 -14.716 -14.938 1.00 67.38 194 ASP A C 1
ATOM 1508 O O . ASP A 1 194 ? 17.856 -15.866 -14.504 1.00 67.38 194 ASP A O 1
ATOM 1512 N N . ILE A 1 195 ? 17.234 -13.722 -14.320 1.00 77.69 195 ILE A N 1
ATOM 1513 C CA . ILE A 1 195 ? 16.576 -13.884 -13.016 1.00 77.69 195 ILE A CA 1
ATOM 1514 C C . ILE A 1 195 ? 15.056 -13.866 -13.147 1.00 77.69 195 ILE A C 1
ATOM 1516 O O . ILE A 1 195 ? 14.371 -14.646 -12.484 1.00 77.69 195 ILE A O 1
ATOM 1520 N N . LEU A 1 196 ? 14.515 -12.992 -14.000 1.00 83.06 196 LEU A N 1
ATOM 1521 C CA . LEU A 1 196 ? 13.085 -12.970 -14.293 1.00 83.06 196 LEU A CA 1
ATOM 1522 C C . LEU A 1 196 ? 12.797 -13.697 -15.613 1.00 83.06 196 LEU A C 1
ATOM 1524 O O . LEU A 1 196 ? 13.406 -13.361 -16.627 1.00 83.06 196 LEU A O 1
ATOM 1528 N N . PRO A 1 197 ? 11.842 -14.645 -15.637 1.00 85.62 197 PRO A N 1
ATOM 1529 C CA . PRO A 1 197 ? 11.473 -15.346 -16.862 1.00 85.62 197 PRO A CA 1
ATOM 1530 C C . PRO A 1 197 ? 10.956 -14.409 -17.965 1.00 85.62 197 PRO A C 1
ATOM 1532 O O . PRO A 1 197 ? 10.359 -13.362 -17.696 1.00 85.62 197 PRO A O 1
ATOM 1535 N N . VAL A 1 198 ? 11.120 -14.822 -19.225 1.00 85.56 198 VAL A N 1
ATOM 1536 C CA . VAL A 1 198 ? 10.722 -14.035 -20.410 1.00 85.56 198 VAL A CA 1
ATOM 1537 C C . VAL A 1 198 ? 9.232 -13.665 -20.402 1.00 85.56 198 VAL A C 1
ATOM 1539 O O . VAL A 1 198 ? 8.872 -12.573 -20.838 1.00 85.56 198 VAL A O 1
ATOM 1542 N N . ASP A 1 199 ? 8.347 -14.514 -19.866 1.00 88.50 199 ASP A N 1
ATOM 1543 C CA . ASP A 1 199 ? 6.908 -14.220 -19.795 1.00 88.50 199 ASP A CA 1
ATOM 1544 C C . ASP A 1 199 ? 6.584 -13.063 -18.832 1.00 88.50 199 ASP A C 1
ATOM 1546 O O . ASP A 1 199 ? 5.647 -12.296 -19.076 1.00 88.50 199 ASP A O 1
ATOM 1550 N N . ILE A 1 200 ? 7.376 -12.891 -17.767 1.00 89.75 200 ILE A N 1
ATOM 1551 C CA . ILE A 1 200 ? 7.284 -11.738 -16.866 1.00 89.75 200 ILE A CA 1
ATOM 1552 C C . ILE A 1 200 ? 7.686 -10.473 -17.612 1.00 89.75 200 ILE A C 1
ATOM 1554 O O . ILE A 1 200 ? 6.939 -9.493 -17.601 1.00 89.75 200 ILE A O 1
ATOM 1558 N N . TRP A 1 201 ? 8.826 -10.505 -18.303 1.00 89.44 201 TRP A N 1
ATOM 1559 C CA . TRP A 1 201 ? 9.300 -9.369 -19.090 1.00 89.44 201 TRP A CA 1
ATOM 1560 C C . TRP A 1 201 ? 8.320 -8.977 -20.196 1.00 89.44 201 TRP A C 1
ATOM 1562 O O . TRP A 1 201 ? 8.048 -7.790 -20.376 1.00 89.44 201 TRP A O 1
ATOM 1572 N N . GLN A 1 202 ? 7.699 -9.955 -20.859 1.00 90.69 202 GLN A N 1
ATOM 1573 C CA . GLN A 1 202 ? 6.632 -9.716 -21.830 1.00 90.69 202 GLN A CA 1
ATOM 1574 C C . GLN A 1 202 ? 5.456 -8.952 -21.215 1.00 90.69 202 GLN A C 1
ATOM 1576 O O . GLN A 1 202 ? 4.977 -7.978 -21.798 1.00 90.69 202 GLN A O 1
ATOM 1581 N N . LYS A 1 203 ? 4.998 -9.349 -20.022 1.00 92.19 203 LYS A N 1
ATOM 1582 C CA . LYS A 1 203 ? 3.904 -8.660 -19.320 1.00 92.19 203 LYS A CA 1
ATOM 1583 C C . LYS A 1 203 ? 4.295 -7.244 -18.895 1.00 92.19 203 LYS A C 1
ATOM 1585 O O . LYS A 1 203 ? 3.481 -6.332 -19.034 1.00 92.19 203 LYS A O 1
ATOM 1590 N N . VAL A 1 204 ? 5.529 -7.044 -18.427 1.00 91.31 204 VAL A N 1
ATOM 1591 C CA . VAL A 1 204 ? 6.061 -5.719 -18.061 1.00 91.31 204 VAL A CA 1
ATOM 1592 C C . VAL A 1 204 ? 6.088 -4.793 -19.277 1.00 91.31 204 VAL A C 1
ATOM 1594 O O . VAL A 1 204 ? 5.561 -3.684 -19.205 1.00 91.31 204 VAL A O 1
ATOM 1597 N N . VAL A 1 205 ? 6.622 -5.257 -20.409 1.00 91.06 205 VAL A N 1
ATOM 1598 C CA . VAL A 1 205 ? 6.656 -4.507 -21.675 1.00 91.06 205 VAL A CA 1
ATOM 1599 C C . VAL A 1 205 ? 5.249 -4.119 -22.128 1.00 91.06 205 VAL A C 1
ATOM 1601 O O . VAL A 1 205 ? 4.995 -2.943 -22.397 1.00 91.06 205 VAL A O 1
ATOM 1604 N N . CYS A 1 206 ? 4.309 -5.069 -22.144 1.00 90.69 206 CYS A N 1
ATOM 1605 C CA . CYS A 1 206 ? 2.918 -4.795 -22.508 1.00 90.69 206 CYS A CA 1
ATOM 1606 C C . CYS A 1 206 ? 2.279 -3.745 -21.587 1.00 90.69 206 CYS A C 1
ATOM 1608 O O . CYS A 1 206 ? 1.612 -2.831 -22.071 1.00 90.69 206 CYS A O 1
ATOM 1610 N N . ARG A 1 207 ? 2.509 -3.832 -20.270 1.00 91.50 207 ARG A N 1
ATOM 1611 C CA . ARG A 1 207 ? 1.981 -2.872 -19.291 1.00 91.50 207 ARG A CA 1
ATOM 1612 C C . ARG A 1 207 ? 2.560 -1.471 -19.487 1.00 91.50 207 ARG A C 1
ATOM 1614 O O . ARG A 1 207 ? 1.812 -0.496 -19.478 1.00 91.50 207 ARG A O 1
ATOM 1621 N N . LEU A 1 208 ? 3.875 -1.356 -19.673 1.00 90.94 208 LEU A N 1
ATOM 1622 C CA . LEU A 1 208 ? 4.530 -0.070 -19.923 1.00 90.94 208 LEU A CA 1
ATOM 1623 C C . LEU A 1 208 ? 3.999 0.579 -21.207 1.00 90.94 208 LEU A C 1
ATOM 1625 O O . LEU A 1 208 ? 3.709 1.774 -21.209 1.00 90.94 208 LEU A O 1
ATOM 1629 N N . ALA A 1 209 ? 3.801 -0.207 -22.267 1.00 90.19 209 ALA A N 1
ATOM 1630 C CA . ALA A 1 209 ? 3.229 0.279 -23.519 1.00 90.19 209 ALA A CA 1
ATOM 1631 C C . ALA A 1 209 ? 1.771 0.748 -23.367 1.00 90.19 209 ALA A C 1
ATOM 1633 O O . ALA A 1 209 ? 1.433 1.842 -23.817 1.00 90.19 209 ALA A O 1
ATOM 1634 N N . GLN A 1 210 ? 0.925 -0.028 -22.678 1.00 90.56 210 GLN A N 1
ATOM 1635 C CA . GLN A 1 210 ? -0.468 0.345 -22.378 1.00 90.56 210 GLN A CA 1
ATOM 1636 C C . GLN A 1 210 ? -0.569 1.648 -21.573 1.00 90.56 210 GLN A C 1
ATOM 1638 O O . GLN A 1 210 ? -1.510 2.414 -21.756 1.00 90.56 210 GLN A O 1
ATOM 1643 N N . ASN A 1 211 ? 0.419 1.920 -20.718 1.00 89.75 211 ASN A N 1
ATOM 1644 C CA . ASN A 1 211 ? 0.506 3.142 -19.919 1.00 89.75 211 ASN A CA 1
ATOM 1645 C C . ASN A 1 211 ? 1.324 4.262 -20.596 1.00 89.75 211 ASN A C 1
ATOM 1647 O O . ASN A 1 211 ? 1.663 5.249 -19.938 1.00 89.75 211 ASN A O 1
ATOM 1651 N N . HIS A 1 212 ? 1.664 4.113 -21.883 1.00 90.81 212 HIS A N 1
ATOM 1652 C CA . HIS A 1 212 ? 2.429 5.076 -22.687 1.00 90.81 212 HIS A CA 1
ATOM 1653 C C . HIS A 1 212 ? 3.804 5.455 -22.101 1.00 90.81 212 HIS A C 1
ATOM 1655 O O . HIS A 1 212 ? 4.286 6.577 -22.263 1.00 90.81 212 HIS A O 1
ATOM 1661 N N . LYS A 1 213 ? 4.468 4.518 -21.415 1.00 91.31 213 LYS A N 1
ATOM 1662 C CA . LYS A 1 213 ? 5.782 4.702 -20.770 1.00 91.31 213 LYS A CA 1
ATOM 1663 C C . LYS A 1 213 ? 6.932 4.440 -21.745 1.00 91.31 213 LYS A C 1
ATOM 1665 O O . LYS A 1 213 ? 7.795 3.598 -21.502 1.00 91.31 213 LYS A O 1
ATOM 1670 N N . TRP A 1 214 ? 6.935 5.160 -22.866 1.00 88.88 214 TRP A N 1
ATOM 1671 C CA . TRP A 1 214 ? 7.829 4.899 -24.001 1.00 88.88 214 TRP A CA 1
ATOM 1672 C C . TRP A 1 214 ? 9.315 5.068 -23.682 1.00 88.88 214 TRP A C 1
ATOM 1674 O O . TRP A 1 214 ? 10.132 4.301 -24.179 1.00 88.88 214 TRP A O 1
ATOM 1684 N N . GLU A 1 215 ? 9.677 6.029 -22.830 1.00 87.44 215 GLU A N 1
ATOM 1685 C CA . GLU A 1 215 ? 11.076 6.237 -22.440 1.00 87.44 215 GLU A CA 1
ATOM 1686 C C . GLU A 1 215 ? 11.610 5.062 -21.610 1.00 87.44 215 GLU A C 1
ATOM 1688 O O . GLU A 1 215 ? 12.659 4.507 -21.931 1.00 87.44 215 GLU A O 1
ATOM 1693 N N . SER A 1 216 ? 10.852 4.618 -20.600 1.00 87.44 216 SER A N 1
ATOM 1694 C CA . SER A 1 216 ? 11.175 3.409 -19.835 1.00 87.44 216 SER A CA 1
ATOM 1695 C C . SER A 1 216 ? 11.263 2.182 -20.735 1.00 87.44 216 SER A C 1
ATOM 1697 O O . SER A 1 216 ? 12.190 1.393 -20.587 1.00 87.44 216 SER A O 1
ATOM 1699 N N . LEU A 1 217 ? 10.334 2.038 -21.685 1.00 88.06 217 LEU A N 1
ATOM 1700 C CA . LEU A 1 217 ? 10.325 0.923 -22.628 1.00 88.06 217 LEU A CA 1
ATOM 1701 C C . LEU A 1 217 ? 11.563 0.924 -23.539 1.00 88.06 217 LEU A C 1
ATOM 1703 O O . LEU A 1 217 ? 12.192 -0.116 -23.716 1.00 88.06 217 LEU A O 1
ATOM 1707 N N . SER A 1 218 ? 11.932 2.090 -24.074 1.00 85.38 218 SER A N 1
ATOM 1708 C CA . SER A 1 218 ? 13.120 2.267 -24.913 1.00 85.38 218 SER A CA 1
ATOM 1709 C C . SER A 1 218 ? 14.390 1.866 -24.164 1.00 85.38 218 SER A C 1
ATOM 1711 O O . SER A 1 218 ? 15.166 1.056 -24.665 1.00 85.38 218 SER A O 1
ATOM 1713 N N . ILE A 1 219 ? 14.557 2.338 -22.923 1.00 82.12 219 ILE A N 1
ATOM 1714 C CA . ILE A 1 219 ? 15.712 1.974 -22.090 1.00 82.12 219 ILE A CA 1
ATOM 1715 C C . ILE A 1 219 ? 15.714 0.471 -21.771 1.00 82.12 219 ILE A C 1
ATOM 1717 O O . ILE A 1 219 ? 16.771 -0.155 -21.749 1.00 82.12 219 ILE A O 1
ATOM 1721 N N . LEU A 1 220 ? 14.543 -0.128 -21.544 1.00 83.88 220 LEU A N 1
ATOM 1722 C CA . LEU A 1 220 ? 14.426 -1.544 -21.204 1.00 83.88 220 LEU A CA 1
ATOM 1723 C C . LEU A 1 220 ? 14.815 -2.475 -22.364 1.00 83.88 220 LEU A C 1
ATOM 1725 O O . LEU A 1 220 ? 15.459 -3.497 -22.132 1.00 83.88 220 LEU A O 1
ATOM 1729 N N . ILE A 1 221 ? 14.413 -2.134 -23.592 1.00 83.50 221 ILE A N 1
ATOM 1730 C CA . ILE A 1 221 ? 14.631 -2.960 -24.791 1.00 83.50 221 ILE A CA 1
ATOM 1731 C C . ILE A 1 221 ? 15.986 -2.661 -25.431 1.00 83.50 221 ILE A C 1
ATOM 1733 O O . ILE A 1 221 ? 16.743 -3.579 -25.737 1.00 83.50 221 ILE A O 1
ATOM 1737 N N . CYS A 1 222 ? 16.288 -1.382 -25.647 1.00 80.50 222 CYS A N 1
ATOM 1738 C CA . CYS A 1 222 ? 17.455 -0.943 -26.411 1.00 80.50 222 CYS A CA 1
ATOM 1739 C C . CYS A 1 222 ? 18.672 -0.661 -25.523 1.00 80.50 222 CYS A C 1
ATOM 1741 O O . CYS A 1 222 ? 19.772 -0.462 -26.039 1.00 80.50 222 CYS A O 1
ATOM 1743 N N . GLY A 1 223 ? 18.485 -0.613 -24.203 1.00 75.94 223 GLY A N 1
ATOM 1744 C CA . GLY A 1 223 ? 19.520 -0.164 -23.287 1.00 75.94 223 GLY A CA 1
ATOM 1745 C C . GLY A 1 223 ? 19.735 1.350 -23.349 1.00 75.94 223 GLY A C 1
ATOM 1746 O O . GLY A 1 223 ? 18.918 2.109 -23.879 1.00 75.94 223 GLY A O 1
ATOM 1747 N N . ARG A 1 224 ? 20.853 1.821 -22.793 1.00 71.88 224 ARG A N 1
ATOM 1748 C CA . ARG A 1 224 ? 21.230 3.242 -22.780 1.00 71.88 224 ARG A CA 1
ATOM 1749 C C . ARG A 1 224 ? 22.679 3.400 -23.237 1.00 71.88 224 ARG A C 1
ATOM 1751 O O . ARG A 1 224 ? 23.595 2.927 -22.574 1.00 71.88 224 ARG A O 1
ATOM 1758 N N . GLN A 1 225 ? 22.882 4.110 -24.349 1.00 57.81 225 GLN A N 1
ATOM 1759 C CA . GLN A 1 225 ? 24.192 4.260 -25.006 1.00 57.81 225 GLN A CA 1
ATOM 1760 C C . GLN A 1 225 ? 24.875 5.629 -24.787 1.00 57.81 225 GLN A C 1
ATOM 1762 O O . GLN A 1 225 ? 25.676 6.049 -25.615 1.00 57.81 225 GLN A O 1
ATOM 1767 N N . SER A 1 226 ? 24.562 6.402 -23.737 1.00 50.41 226 SER A N 1
ATOM 1768 C CA . SER A 1 226 ? 25.031 7.805 -23.670 1.00 50.41 226 SER A CA 1
ATOM 1769 C C . SER A 1 226 ? 25.688 8.215 -22.348 1.00 50.41 226 SER A C 1
ATOM 1771 O O . SER A 1 226 ? 24.999 8.585 -21.393 1.00 50.41 226 SER A O 1
ATOM 1773 N N . GLY A 1 227 ? 27.026 8.271 -22.348 1.00 53.47 227 GLY A N 1
ATOM 1774 C CA . GLY A 1 227 ? 27.872 8.850 -21.298 1.00 53.47 227 GLY A CA 1
ATOM 1775 C C . GLY A 1 227 ? 29.319 8.323 -21.338 1.00 53.47 227 GLY A C 1
ATOM 1776 O O . GLY A 1 227 ? 29.613 7.453 -22.148 1.00 53.47 227 GLY A O 1
ATOM 1777 N N . PRO A 1 228 ? 30.225 8.832 -20.480 1.00 45.94 228 PRO A N 1
ATOM 1778 C CA . PRO A 1 228 ? 31.570 8.271 -20.279 1.00 45.94 228 PRO A CA 1
ATOM 1779 C C . PRO A 1 228 ? 31.581 6.940 -19.494 1.00 45.94 228 PRO A C 1
ATOM 1781 O O . PRO A 1 228 ? 32.647 6.386 -19.246 1.00 45.94 228 PRO A O 1
ATOM 1784 N N . SER A 1 229 ? 30.416 6.460 -19.055 1.00 55.09 229 SER A N 1
ATOM 1785 C CA . SER A 1 229 ? 30.202 5.167 -18.398 1.00 55.09 229 SER A CA 1
ATOM 1786 C C . SER A 1 229 ? 29.977 4.043 -19.414 1.00 55.09 229 SER A C 1
ATOM 1788 O O . SER A 1 229 ? 29.599 4.302 -20.556 1.00 55.09 229 SER A O 1
ATOM 1790 N N . GLU A 1 230 ? 30.199 2.796 -18.986 1.00 56.56 230 GLU A N 1
ATOM 1791 C CA . GLU A 1 230 ? 29.956 1.606 -19.808 1.00 56.56 230 GLU A CA 1
ATOM 1792 C C . GLU A 1 230 ? 28.524 1.590 -20.381 1.00 56.56 230 GLU A C 1
ATOM 1794 O O . GLU A 1 230 ? 27.574 1.964 -19.681 1.00 56.56 230 GLU A O 1
ATOM 1799 N N . PRO A 1 231 ? 28.356 1.186 -21.655 1.00 61.81 231 PRO A N 1
ATOM 1800 C CA . PRO A 1 231 ? 27.047 1.082 -22.278 1.00 61.81 231 PRO A CA 1
ATOM 1801 C C . PRO A 1 231 ? 26.199 0.063 -21.523 1.00 61.81 231 PRO A C 1
ATOM 1803 O O . PRO A 1 231 ? 26.639 -1.046 -21.230 1.00 61.81 231 PRO A O 1
ATOM 1806 N N . LEU A 1 232 ? 24.963 0.445 -21.222 1.00 68.12 232 LEU A N 1
ATOM 1807 C CA . LEU A 1 232 ? 24.026 -0.441 -20.557 1.00 68.12 232 LEU A CA 1
ATOM 1808 C C . LEU A 1 232 ? 23.178 -1.144 -21.610 1.00 68.12 232 LEU A C 1
ATOM 1810 O O . LEU A 1 232 ? 22.451 -0.475 -22.344 1.00 68.12 232 LEU A O 1
ATOM 1814 N N . GLU A 1 233 ? 23.263 -2.468 -21.684 1.00 73.62 233 GLU A N 1
ATOM 1815 C CA . GLU A 1 233 ? 22.426 -3.270 -22.578 1.00 73.62 233 GLU A CA 1
ATOM 1816 C C . GLU A 1 233 ? 20.961 -3.301 -22.117 1.00 73.62 233 GLU A C 1
ATOM 1818 O O . GLU A 1 233 ? 20.638 -3.108 -20.941 1.00 73.62 233 GLU A O 1
ATOM 1823 N N . GLY A 1 234 ? 20.052 -3.540 -23.063 1.00 77.12 234 GLY A N 1
ATOM 1824 C CA . GLY A 1 234 ? 18.638 -3.735 -22.760 1.00 77.12 234 GLY A CA 1
ATOM 1825 C C . GLY A 1 234 ? 18.406 -5.052 -22.022 1.00 77.12 234 GLY A C 1
ATOM 1826 O O . GLY A 1 234 ? 18.834 -6.111 -22.475 1.00 77.12 234 GLY A O 1
ATOM 1827 N N . ILE A 1 235 ? 17.694 -4.999 -20.897 1.00 78.38 235 ILE A N 1
ATOM 1828 C CA . ILE A 1 235 ? 17.420 -6.172 -20.052 1.00 78.38 235 ILE A CA 1
ATOM 1829 C C . ILE A 1 235 ? 16.211 -7.000 -20.515 1.00 78.38 235 ILE A C 1
ATOM 1831 O O . ILE A 1 235 ? 16.055 -8.134 -20.073 1.00 78.38 235 ILE A O 1
ATOM 1835 N N . ALA A 1 236 ? 15.379 -6.467 -21.419 1.00 79.00 236 ALA A N 1
ATOM 1836 C CA . ALA A 1 236 ? 14.208 -7.148 -21.989 1.00 79.00 236 ALA A CA 1
ATOM 1837 C C . ALA A 1 236 ? 14.323 -7.361 -23.514 1.00 79.00 236 ALA A C 1
ATOM 1839 O O . ALA A 1 236 ? 13.329 -7.299 -24.237 1.00 79.00 236 ALA A O 1
ATOM 1840 N N . CYS A 1 237 ? 15.537 -7.590 -24.020 1.00 68.31 237 CYS A N 1
ATOM 1841 C CA . CYS A 1 237 ? 15.842 -7.651 -25.455 1.00 68.31 237 CYS A CA 1
ATOM 1842 C C . CYS A 1 237 ? 15.234 -8.855 -26.210 1.00 68.31 237 CYS A C 1
ATOM 1844 O O . CYS A 1 237 ? 15.111 -8.802 -27.430 1.00 68.31 237 CYS A O 1
ATOM 1846 N N . GLU A 1 238 ? 14.813 -9.914 -25.511 1.00 73.75 238 GLU A N 1
ATOM 1847 C CA . GLU A 1 238 ? 14.230 -11.135 -26.108 1.00 73.75 238 GLU A CA 1
ATOM 1848 C C . GLU A 1 238 ? 12.694 -11.148 -26.124 1.00 73.75 238 GLU A C 1
ATOM 1850 O O . GLU A 1 238 ? 12.067 -12.138 -26.506 1.00 73.75 238 GLU A O 1
ATOM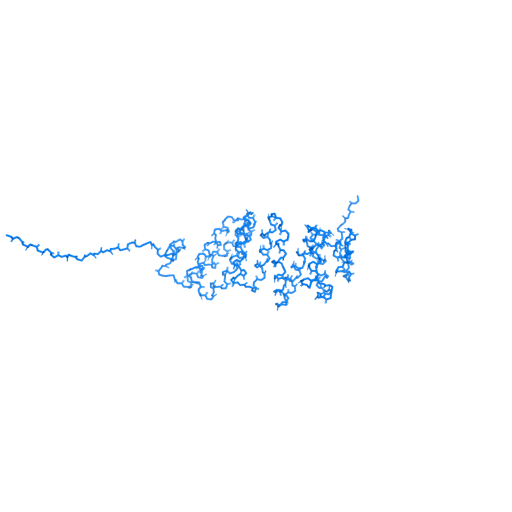 1855 N N . VAL A 1 239 ? 12.065 -10.060 -25.682 1.00 80.44 239 VAL A N 1
ATOM 1856 C CA . VAL A 1 239 ? 10.609 -9.960 -25.610 1.00 80.44 239 VAL A CA 1
ATOM 1857 C C . VAL A 1 239 ? 10.013 -9.774 -27.005 1.00 80.44 239 VAL A C 1
ATOM 1859 O O . VAL A 1 239 ? 10.450 -8.922 -27.782 1.00 80.44 239 VAL A O 1
ATOM 1862 N N . ASN A 1 240 ? 8.949 -10.521 -27.317 1.00 78.81 240 ASN A N 1
ATOM 1863 C CA . ASN A 1 240 ? 8.241 -10.349 -28.577 1.00 78.81 240 ASN A CA 1
ATOM 1864 C C . ASN A 1 240 ? 7.436 -9.038 -28.565 1.00 78.81 240 ASN A C 1
ATOM 1866 O O . ASN A 1 240 ? 6.425 -8.899 -27.872 1.00 78.81 240 ASN A O 1
ATOM 1870 N N . CYS A 1 241 ? 7.867 -8.077 -29.378 1.00 71.81 241 CYS A N 1
ATOM 1871 C CA . CYS A 1 241 ? 7.238 -6.764 -29.480 1.00 71.81 241 CYS A CA 1
ATOM 1872 C C . CYS A 1 241 ? 6.192 -6.659 -30.608 1.00 71.81 241 CYS A C 1
ATOM 1874 O O . CYS A 1 241 ? 5.614 -5.591 -30.791 1.00 71.81 241 CYS A O 1
ATOM 1876 N N . SER A 1 242 ? 5.894 -7.738 -31.348 1.00 67.31 242 SER A N 1
ATOM 1877 C CA . SER A 1 242 ? 5.021 -7.698 -32.537 1.00 67.31 242 SER A CA 1
ATOM 1878 C C . SER A 1 242 ? 3.566 -7.292 -32.253 1.00 67.31 242 SER A C 1
ATOM 1880 O O . SER A 1 242 ? 2.849 -6.915 -33.173 1.00 67.31 242 SER A O 1
ATOM 1882 N N . GLY A 1 243 ? 3.119 -7.378 -30.995 1.00 63.16 243 GLY A N 1
ATOM 1883 C CA . GLY A 1 243 ? 1.788 -6.948 -30.539 1.00 63.16 243 GLY A CA 1
ATOM 1884 C C . GLY A 1 243 ? 1.776 -5.624 -29.766 1.00 63.16 243 GLY A C 1
ATOM 1885 O O . GLY A 1 243 ? 0.730 -5.223 -29.256 1.00 63.16 243 GLY A O 1
ATOM 1886 N N . VAL A 1 244 ? 2.922 -4.951 -29.635 1.00 66.25 244 VAL A N 1
ATOM 1887 C CA . VAL A 1 244 ? 3.045 -3.691 -28.896 1.00 66.25 244 VAL A CA 1
ATOM 1888 C C . VAL A 1 244 ? 2.707 -2.537 -29.841 1.00 66.25 244 VAL A C 1
ATOM 1890 O O . VAL A 1 244 ? 3.550 -2.054 -30.590 1.00 66.25 244 VAL A O 1
ATOM 1893 N N . SER A 1 245 ? 1.444 -2.103 -29.832 1.00 61.69 245 SER A N 1
ATOM 1894 C CA . SER A 1 245 ? 0.996 -0.977 -30.656 1.00 61.69 245 SER A CA 1
ATOM 1895 C C . SER A 1 245 ? 1.531 0.341 -30.096 1.00 61.69 245 SER A C 1
ATOM 1897 O O . SER A 1 245 ? 1.046 0.843 -29.082 1.00 61.69 245 SER A O 1
ATOM 1899 N N . VAL A 1 246 ? 2.485 0.949 -30.797 1.00 58.53 246 VAL A N 1
ATOM 1900 C CA . VAL A 1 246 ? 2.758 2.388 -30.696 1.00 58.53 246 VAL A CA 1
ATOM 1901 C C . VAL A 1 246 ? 1.544 3.058 -31.336 1.00 58.53 246 VAL A C 1
ATOM 1903 O O . VAL A 1 246 ? 1.350 2.936 -32.540 1.00 58.53 246 VAL A O 1
ATOM 1906 N N . GLY A 1 247 ? 0.620 3.594 -30.533 1.00 49.56 247 GLY A N 1
ATOM 1907 C CA . GLY A 1 247 ? -0.637 4.161 -31.040 1.00 49.56 247 GLY A CA 1
ATOM 1908 C C . GLY A 1 247 ? -0.402 5.099 -32.229 1.00 49.56 247 GLY A C 1
ATOM 1909 O O . GLY A 1 247 ? 0.627 5.771 -32.261 1.00 49.56 247 GLY A O 1
ATOM 1910 N N . ASN A 1 248 ? -1.334 5.097 -33.195 1.00 43.91 248 ASN A N 1
ATOM 1911 C CA . ASN A 1 248 ? -1.252 5.839 -34.458 1.00 43.91 248 ASN A CA 1
ATOM 1912 C C . ASN A 1 248 ? -0.542 7.184 -34.282 1.00 43.91 248 ASN A C 1
ATOM 1914 O O . ASN A 1 248 ? -1.105 8.125 -33.720 1.00 43.91 248 ASN A O 1
ATOM 1918 N N . THR A 1 249 ? 0.684 7.280 -34.787 1.00 43.47 249 THR A N 1
ATOM 1919 C CA . THR A 1 249 ? 1.335 8.564 -35.001 1.00 43.47 249 THR A CA 1
ATOM 1920 C C . THR A 1 249 ? 0.583 9.229 -36.143 1.00 43.47 249 THR A C 1
ATOM 1922 O O . THR A 1 249 ? 0.857 8.962 -37.311 1.00 43.47 249 THR A O 1
ATOM 1925 N N . SER A 1 250 ? -0.434 10.023 -35.815 1.00 38.25 250 SER A N 1
ATOM 1926 C CA . SER A 1 250 ? -0.991 10.992 -36.749 1.00 38.25 250 SER A CA 1
ATOM 1927 C C . SER A 1 250 ? 0.132 11.962 -37.105 1.00 38.25 250 SER A C 1
ATOM 1929 O O . SER A 1 250 ? 0.518 12.795 -36.284 1.00 38.25 250 SER A O 1
ATOM 1931 N N . SER A 1 251 ? 0.702 11.721 -38.284 1.00 37.47 251 SER A N 1
ATOM 1932 C CA . SER A 1 251 ? 1.625 12.572 -39.034 1.00 37.47 251 SER A CA 1
ATOM 1933 C C . SER A 1 251 ? 1.051 13.957 -39.286 1.00 37.47 251 SER A C 1
ATOM 1935 O O . SER A 1 251 ? -0.162 14.004 -39.600 1.00 37.47 251 SER A O 1
#

Sequence (251 aa):
MAFRGRGGGPFYAGGYGPPNRQMQICQQLGIAYPPDGAQVHAYIMHVKRDARRFLNDNFLNEALQLYSLALLGCELCPTMPTVVEERPKLLCNRSLVCFKLRRFKDAEEDAKMTVAVCPAFVKGYWRASQAVKGGHNGALKAIPYLLEGLRRCQMAGNTNDLVDFVAEICELIPSAPRNDTMLYMIHNIGIGRDILPVDIWQKVVCRLAQNHKWESLSILICGRQSGPSEPLEGIACEVNCSGVSVGNTSS

pLDDT: mean 82.81, std 18.3, range [32.41, 98.62]

Secondary structure (DSSP, 8-state):
-----PPPPP------PPPPHHHHHHHHHT--SSPPHHHHHHHHHHHHHHHHHHHHTT-HHHHHHHHHHHHHHHHHSTT-HHHHTTHHHHHHHHHHHHHHTT-HHHHHHHHHHHHHH-TT-HHHHHHHHHHHHTSTTHHHHHHHHHHHHHHHHHHHT-HHHHHHHHHHHHHHTTTS-TTHHHHHHHHHH--STTTS-HHHHHHHHHHHHHTT-HHHHHHHHH-B--SSSPPBPPTTTTS--TT--------

Foldseek 3Di:
DDDDDDDDDDDPPPDPDPPDLLVVLCVVLVADPPHDPVVLLVSLVVLQVVLVVCVVVVVLVSNLVSLVNSLSSCVSPVPDPSSLVCQLVSLLVNLVSCLVVVVLVSSLVSLVVSCVSPVLPLSSLVSNLSSQCSDVVSLVRSVVSLLSSLVSCVVVVPLVSNLVSVLVLLLSQVVDDPPDRVCCCVPVRPLALVRDDLVSLLSSLLVCLVVVVVVSNCCQQANADDDPDDTGGHRNPPHDCVPRDPDDPPD

Organism: Dreissena polymorpha (NCBI:txid45954)

InterPro domains:
  IPR011990 Tetratricopeptide-like helical domain superfamily [G3DSA:1.25.40.10] (44-159)
  IPR011990 Tetratricopeptide-like helical domain superfamily [SSF48452] (87-143)

Radius of gyration: 26.6 Å; chains: 1; bounding box: 52×39×119 Å

=== Feature glossary ===
The record interleaves many kinds of information about one protein. Here is each kind framed as the question it answers.

Q: What does the local fold look like, residue by residue?
A: A 3Di character summarizes, for each residue, the relative orientation of the Cα frame of its nearest spatial neighbor. Because it encodes fold topology rather than chemistry, 3Di alignments detect remote structural similarity that sequence alignment misses.

Q: Which residues are in helices, strands, or loops?
A: Secondary structure is the local, repeating backbone conformation. DSSP classifies it into eight states by reading the hydrogen-bond network: three helix types (H, G, I), two β types (E, B), two non-regular types (T, S), and unstructured coil (-).

Q: How big and how compact is the whole molecule?
A: Three whole-structure scalars: the radius of gyration (RMS distance of Cα from centroid, in Å), the count of Cα–Cα contacts (pairs closer than 8 Å and separated by more than four residues in sequence — i.e. tertiary, not local, contacts), and the bounding-box dimensions. Together they distinguish compact globular folds from extended fibres or disordered chains.

Q: How confident is the AlphaFold model at each residue?
A: For AlphaFold models, the B-factor field carries pLDDT — the model's own estimate of local accuracy on a 0–100 scale. Regions with pLDDT<50 should be treated as essentially unmodeled; they often correspond to intrinsically disordered segments.

Q: What family and function is it annotated with?
A: Functional annotations link the protein to curated databases. InterPro entries identify conserved domains and families by matching the sequence against member-database signatures (Pfam, PROSITE, CDD, …). Gene Ontology (GO) terms describe molecular function, biological process, and cellular component in a controlled vocabulary. CATH places the structure in a hierarchical fold classification (Class/Architecture/Topology/Homologous-superfamily). The organism is the source species.

Q: What known structures does this most resemble?
A: Nearest PDB neighbors are the top structural matches found by Foldseek when searching this structure against the entire Protein Data Bank. Each hit reports a TM-score (0 to 1; >0.5 almost always implies the same fold) and an E-value. These are *structural* homologs — they may share no detectable sequence similarity.

Q: Which residues are buried vs exposed?
A: Solvent-accessible surface area (SASA) is the area in Å² traced out by the centre of a 1.4 Å probe sphere (a water molecule) rolled over the protein's van der Waals surface (Shrake–Rupley / Lee–Richards construction). Buried residues have near-zero SASA; fully exposed residues can exceed 200 Å². The total SASA scales roughly with the number of surface residues.

Q: What are the backbone torsion angles?
A: φ (phi) and ψ (psi) are the two rotatable backbone dihedrals per residue: φ is the C(i-1)–N–Cα–C torsion, ψ is the N–Cα–C–N(i+1) torsion, both in de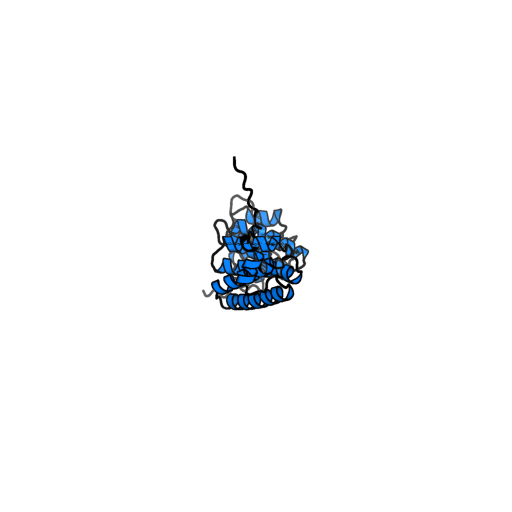grees on (−180°, 180°]. α-helical residues cluster near (−60°, −45°); β-strand residues near (−120°, +130°). A Ramachandran plot is simply a scatter of (φ, ψ) for every residue.

Q: Are the domains correctly placed relative to each other?
A: Predicted aligned error is AlphaFold's pairwise confidence. Unlike pLDDT (per-residue), PAE is per-residue-pair and captures whether two parts of the structure are correctly placed relative to each other. Units are ångströms of expected positional error.

Q: What if only a Cα trace is available?
A: P-SEA three-state annotation labels each residue as helix, strand, or coil based purely on the geometry of the Cα trace. It serves as a fallback when the full backbone (and thus DSSP) is unavailable.

Q: What is the amino-acid chain?
A: This is the polypeptide sequence — one letter per residue, N-terminus first. Length ranges from a few dozen residues for small domains to over a thousand for large multi-domain proteins.

Q: What do the rendered images show?
A: The six renders are orthographic views along the three Cartesian axes in both directions. Representation (cartoon, sticks, or surface) and color scheme (sequence-rainbow or by-chain) vary across proteins so the training set covers all the common visualization conventions.

Q: What do the diagnostic plots show?
A: Plot images: a contact map (which residues are close in 3D, as an N×N binary image), a Ramachandran scatter (backbone torsion angles, revealing secondary-structure composition at a glance), and — for AlphaFold structures — a PAE heatmap (pairwise prediction confidence).

Q: How mobile is each atom in the crystal?
A: B-factor (Debye–Waller factor) reflects atomic displacement in the crystal lattice. It is an experimental observable (units Å²), not a prediction; low values mean the atom is pinned down, high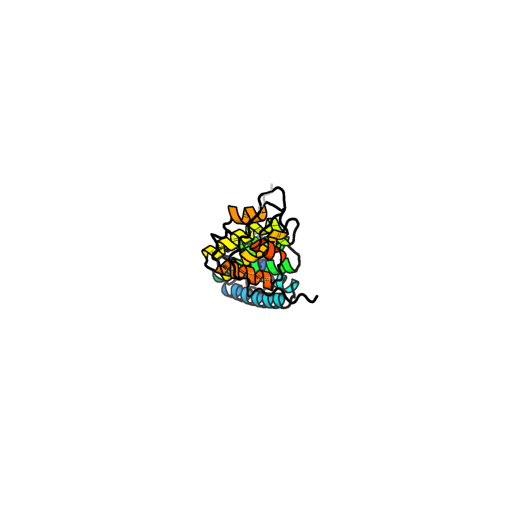 values mean it moves or is heterogeneous across the crystal.

Q: Where is each backbone atom in 3D?
A: The mmCIF table is the protein's shape written out atom by atom. For each backbone N, Cα, C, and carbonyl O, it records an (x, y, z) coordinate triple in Å plus the residue type, chain letter, and residue number.